Protein AF-A0A081AK48-F1 (afdb_monomer)

Radius of gyration: 22.97 Å; Cα contacts (8 Å, |Δi|>4): 163; chains: 1; bounding box: 59×63×62 Å

pLDDT: mean 79.46, std 18.23, range [34.31, 97.44]

Mean predicted aligned error: 11.2 Å

Secondary structure (DSSP, 8-state):
------EEEETTEEEEHHHHHHHHHHHHHHHHHHHHHHHHHHHHH--TTS---S-GGGTTTPPPHHHHHHHHHH--TTSGGGGGGGGGSSSPPPHHHHHHHHHHHHTS-SS--------TTT---PPP-----------S-----PPP----PPPP-SSS-HHHHHHHHHHHHHH----SS-SSHHHHHHHHHHHHHHHHHHHHHT-

Sequence (207 aa):
MPQTGVTVQAGGVVYNVIMLKAMRSWQTAIFRFVGIESAMKWVEKYDETAWTTDDSIWTEGVADKATLIDFLKQVNVLGDIYDATGFCRETPLESSSMDLGIKAIIQRPSEGATMFTVPSEILRYPWFSQDAGASTFDDTESPKRFRFTRIDLAPQLDDYNCGVFVLLFIDLQLYGVQVTGLDSESLSREAMEFFRYRHLSLILASM

Foldseek 3Di:
DDPPADWDDDPNDIHGVVVVVVVVLVVQLVVLVVLLVLLLVLLVPQDPPQADDPDCVLVPLQDHSVVLNVLSVVDPSSDLLSLLSQLSDQAARDPSNLVLLVVLLQVPDPPHDDDDDDPPVRDPDPDDDPDPDDDDDDDDDDPPPDDDDDDDDQDDPGDHLPSLVVSVVVNCVVVVDDDPQSPDPSSVVSVSNSSSSSSSSSSSVVD

Structure (mmCIF, N/CA/C/O backbone):
data_AF-A0A081AK48-F1
#
_entry.id   AF-A0A081AK48-F1
#
loop_
_atom_site.group_PDB
_atom_site.id
_atom_site.type_symbol
_atom_site.label_atom_id
_atom_site.label_alt_id
_atom_site.label_comp_id
_atom_site.label_asym_id
_atom_site.label_entity_id
_atom_site.label_seq_id
_atom_site.pdbx_PDB_ins_code
_atom_site.Cartn_x
_atom_site.Cartn_y
_atom_site.Cartn_z
_atom_site.occupancy
_atom_site.B_iso_or_equiv
_atom_site.auth_seq_id
_atom_site.auth_comp_id
_atom_site.auth_asym_id
_atom_site.auth_atom_id
_atom_site.pdbx_PDB_model_num
ATOM 1 N N . MET A 1 1 ? -37.240 -8.861 24.663 1.00 35.19 1 MET A N 1
ATOM 2 C CA . MET A 1 1 ? -36.378 -9.545 25.652 1.00 35.19 1 MET A CA 1
ATOM 3 C C . MET A 1 1 ? -35.007 -8.889 25.603 1.00 35.19 1 MET A C 1
ATOM 5 O O . MET A 1 1 ? -34.489 -8.782 24.497 1.00 35.19 1 MET A O 1
ATOM 9 N N . PRO A 1 2 ? -34.441 -8.387 26.713 1.00 43.34 2 PRO A N 1
ATOM 10 C CA . PRO A 1 2 ? -33.094 -7.833 26.682 1.00 43.34 2 PRO A CA 1
ATOM 11 C C . PRO A 1 2 ? -32.107 -8.993 26.547 1.00 43.34 2 PRO A C 1
ATOM 13 O O . PRO A 1 2 ? -32.153 -9.934 27.337 1.00 43.34 2 PRO A O 1
ATOM 16 N N . GLN A 1 3 ? -31.244 -8.952 25.533 1.00 49.72 3 GLN A N 1
ATOM 17 C CA . GLN A 1 3 ? -30.129 -9.887 25.432 1.00 49.72 3 GLN A CA 1
ATOM 18 C C . GLN A 1 3 ? -29.204 -9.638 26.629 1.00 49.72 3 GLN A C 1
ATOM 20 O O . GLN A 1 3 ? -28.540 -8.606 26.703 1.00 49.72 3 GLN A O 1
ATOM 25 N N . THR A 1 4 ? -29.197 -10.553 27.596 1.00 53.50 4 THR A N 1
ATOM 26 C CA . THR A 1 4 ? -28.238 -10.579 28.704 1.00 53.50 4 THR A CA 1
ATOM 27 C C . THR A 1 4 ? -26.841 -10.793 28.127 1.00 53.50 4 THR A C 1
ATOM 29 O O . THR A 1 4 ? -26.421 -11.919 27.870 1.00 53.50 4 THR A O 1
ATOM 32 N N . GLY A 1 5 ? -26.164 -9.683 27.830 1.00 66.44 5 GLY A N 1
ATOM 33 C CA . GLY A 1 5 ? -24.811 -9.663 27.293 1.00 66.44 5 GLY A CA 1
ATOM 34 C C . GLY A 1 5 ? -23.815 -10.210 28.307 1.00 66.44 5 GLY A C 1
ATOM 35 O O . GLY A 1 5 ? -23.911 -9.928 29.499 1.00 66.44 5 GLY A O 1
ATOM 36 N N . VAL A 1 6 ? -22.859 -10.998 27.820 1.00 76.31 6 VAL A N 1
ATOM 37 C CA . VAL A 1 6 ? -21.752 -11.543 28.613 1.00 76.31 6 VAL A CA 1
ATOM 38 C C . VAL A 1 6 ? -21.049 -10.405 29.363 1.00 76.31 6 VAL A C 1
ATOM 40 O O . VAL A 1 6 ? -20.704 -9.377 28.771 1.00 76.31 6 VAL A O 1
ATOM 43 N N . THR A 1 7 ? -20.835 -10.588 30.664 1.00 80.19 7 THR A N 1
ATOM 44 C CA . THR A 1 7 ? -20.116 -9.645 31.529 1.00 80.19 7 THR A CA 1
ATOM 45 C C . THR A 1 7 ? -18.825 -10.267 32.044 1.00 80.19 7 THR A C 1
ATOM 47 O O . THR A 1 7 ? -18.801 -11.449 32.377 1.00 80.19 7 THR A O 1
ATOM 50 N N . VAL A 1 8 ? -17.763 -9.471 32.146 1.00 77.50 8 VAL A N 1
ATOM 51 C CA . VAL A 1 8 ? -16.461 -9.883 32.689 1.00 77.50 8 VAL A CA 1
ATOM 52 C C . VAL A 1 8 ? -16.205 -9.110 33.977 1.00 77.50 8 VAL A C 1
ATOM 54 O O . VAL A 1 8 ? -16.347 -7.889 33.996 1.00 77.50 8 VAL A O 1
ATOM 57 N N . GLN A 1 9 ? -15.822 -9.804 35.047 1.00 82.50 9 GLN A N 1
ATOM 58 C CA . GLN A 1 9 ? -15.446 -9.176 36.312 1.00 82.50 9 GLN A CA 1
ATOM 59 C C . GLN A 1 9 ? -13.923 -9.146 36.448 1.00 82.50 9 GLN A C 1
ATOM 61 O O . GLN A 1 9 ? -13.271 -10.185 36.372 1.00 82.50 9 GLN A O 1
ATOM 66 N N . ALA A 1 10 ? -13.359 -7.961 36.671 1.00 78.81 10 ALA A N 1
ATOM 67 C CA . ALA A 1 10 ? -11.932 -7.770 36.916 1.00 78.81 10 ALA A CA 1
ATOM 68 C C . ALA A 1 10 ? -11.739 -6.713 38.011 1.00 78.81 10 ALA A C 1
ATOM 70 O O . ALA A 1 10 ? -12.302 -5.623 37.929 1.00 78.81 10 ALA A O 1
ATOM 71 N N . GLY A 1 11 ? -10.978 -7.039 39.063 1.00 78.69 11 GLY A N 1
ATOM 72 C CA . GLY A 1 11 ? -10.669 -6.096 40.149 1.00 78.69 11 GLY A CA 1
ATOM 73 C C . GLY A 1 11 ? -11.890 -5.542 40.898 1.00 78.69 11 GLY A C 1
ATOM 74 O O . GLY A 1 11 ? -11.843 -4.423 41.392 1.00 78.69 11 GLY A O 1
ATOM 75 N N . GLY A 1 12 ? -13.002 -6.285 40.946 1.00 82.00 12 GLY A N 1
ATOM 76 C CA . GLY A 1 12 ? -14.252 -5.840 41.580 1.00 82.00 12 GLY A CA 1
ATOM 77 C C . GLY A 1 12 ? -15.176 -5.004 40.685 1.00 82.00 12 GLY A C 1
ATOM 78 O O . GLY A 1 12 ? -16.292 -4.704 41.096 1.00 82.00 12 GLY A O 1
ATOM 79 N N . VAL A 1 13 ? -14.765 -4.686 39.454 1.00 81.25 13 VAL A N 1
ATOM 80 C CA . VAL A 1 13 ? -15.583 -3.961 38.471 1.00 81.25 13 VAL A CA 1
ATOM 81 C C . VAL A 1 13 ? -16.160 -4.945 37.451 1.00 81.25 13 VAL A C 1
ATOM 83 O O . VAL A 1 13 ? -15.458 -5.842 36.978 1.00 81.25 13 VAL A O 1
ATOM 86 N N . VAL A 1 14 ? -17.445 -4.789 37.115 1.00 81.25 14 VAL A N 1
ATOM 87 C CA . VAL A 1 14 ? -18.147 -5.605 36.112 1.00 81.25 14 VAL A CA 1
ATOM 88 C C . VAL A 1 14 ? -18.225 -4.831 34.800 1.00 81.25 14 VAL A C 1
ATOM 90 O O . VAL A 1 14 ? -18.832 -3.765 34.732 1.00 81.25 14 VAL A O 1
ATOM 93 N N . TYR A 1 15 ? -17.631 -5.384 33.747 1.00 78.38 15 TYR A N 1
ATOM 94 C CA . TYR A 1 15 ? -17.631 -4.814 32.406 1.00 78.38 15 TYR A CA 1
ATOM 95 C C . TYR A 1 15 ? -18.586 -5.584 31.496 1.00 78.38 15 TYR A C 1
ATOM 97 O O . TYR A 1 15 ? -18.575 -6.815 31.463 1.00 78.38 15 TYR A O 1
ATOM 105 N N . ASN A 1 16 ? -19.367 -4.869 30.689 1.00 84.62 16 ASN A N 1
ATOM 106 C CA . ASN A 1 16 ? -20.096 -5.469 29.574 1.00 84.62 16 ASN A CA 1
ATOM 107 C C . ASN A 1 16 ? -19.114 -5.745 28.418 1.00 84.62 16 ASN A C 1
ATOM 109 O O . ASN A 1 16 ? -18.337 -4.863 28.049 1.00 84.62 16 ASN A O 1
ATOM 113 N N . VAL A 1 17 ? -19.153 -6.938 27.813 1.00 83.75 17 VAL A N 1
ATOM 114 C CA . VAL A 1 17 ? -18.282 -7.288 26.673 1.00 83.75 17 VAL A CA 1
ATOM 115 C C . VAL A 1 17 ? -18.432 -6.319 25.493 1.00 83.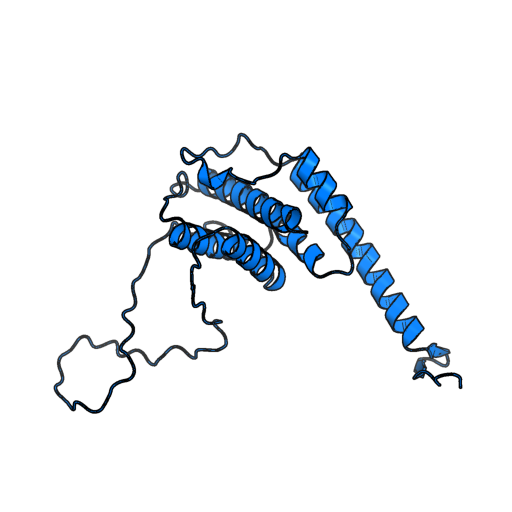75 17 VAL A C 1
ATOM 117 O O . VAL A 1 17 ? -17.446 -6.034 24.817 1.00 83.75 17 VAL A O 1
ATOM 120 N N . ILE A 1 18 ? -19.623 -5.761 25.260 1.00 84.62 18 ILE A N 1
ATOM 121 C CA . ILE A 1 18 ? -19.848 -4.726 24.236 1.00 84.62 18 ILE A CA 1
ATOM 122 C C . ILE A 1 18 ? -19.013 -3.479 24.547 1.00 84.62 18 ILE A C 1
ATOM 124 O O . ILE A 1 18 ? -18.367 -2.933 23.655 1.00 84.62 18 ILE A O 1
ATOM 128 N N . MET A 1 19 ? -18.966 -3.069 25.817 1.00 83.31 19 MET A N 1
ATOM 129 C CA . MET A 1 19 ? -18.167 -1.926 26.257 1.00 83.31 19 MET A CA 1
ATOM 130 C C . MET A 1 19 ? -16.671 -2.199 26.084 1.00 83.31 19 MET A C 1
ATOM 132 O O . MET A 1 19 ? -15.962 -1.355 25.549 1.00 83.31 19 MET A O 1
ATOM 136 N N . LEU A 1 20 ? -16.197 -3.397 26.445 1.00 84.56 20 LEU A N 1
ATOM 137 C CA . LEU A 1 20 ? -14.795 -3.786 26.239 1.00 84.56 20 LEU A CA 1
ATOM 138 C C . LEU A 1 20 ? -14.407 -3.796 24.754 1.00 84.56 20 LEU A C 1
ATOM 140 O O . LEU A 1 20 ? -13.331 -3.316 24.398 1.00 84.56 20 LEU A O 1
ATOM 144 N N . LYS A 1 21 ? -15.283 -4.304 23.877 1.00 86.62 21 LYS A N 1
ATOM 145 C CA . LYS A 1 21 ? -15.074 -4.254 22.423 1.00 86.62 21 LYS A CA 1
ATOM 146 C C . LYS A 1 21 ? -14.987 -2.812 21.929 1.00 86.62 21 LYS A C 1
ATOM 148 O O . LYS A 1 21 ? -14.041 -2.490 21.221 1.00 86.62 21 LYS A O 1
ATOM 153 N N . ALA A 1 22 ? -15.906 -1.944 22.357 1.00 86.75 22 ALA A N 1
ATOM 154 C CA . ALA A 1 22 ? -15.884 -0.529 21.997 1.00 86.75 22 ALA A CA 1
ATOM 155 C C . ALA A 1 22 ? -14.597 0.164 22.473 1.00 86.75 22 ALA A C 1
ATOM 157 O O . ALA A 1 22 ? -13.963 0.857 21.687 1.00 86.75 22 ALA A O 1
ATOM 158 N N . MET A 1 23 ? -14.163 -0.069 23.717 1.00 87.50 23 MET A N 1
ATOM 159 C CA . MET A 1 23 ? -12.905 0.476 24.244 1.00 87.50 23 MET A CA 1
ATOM 160 C C . MET A 1 23 ? -11.697 0.021 23.419 1.00 87.50 23 MET A C 1
ATOM 162 O O . MET A 1 23 ? -10.837 0.834 23.088 1.00 87.50 23 MET A O 1
ATOM 166 N N . ARG A 1 24 ? -11.644 -1.264 23.041 1.00 88.00 24 ARG A N 1
ATOM 167 C CA . ARG A 1 24 ? -10.569 -1.794 22.193 1.00 88.00 24 ARG A CA 1
ATOM 168 C C . ARG A 1 24 ? -10.577 -1.148 20.809 1.00 88.00 24 ARG A C 1
ATOM 170 O O . ARG A 1 24 ? -9.526 -0.720 20.350 1.00 88.00 24 ARG A O 1
ATOM 177 N N . SER A 1 25 ? -11.747 -1.033 20.181 1.00 89.88 25 SER A N 1
ATOM 178 C CA . SER A 1 25 ? -11.902 -0.352 18.892 1.00 89.88 25 SER A CA 1
ATOM 179 C C . SER A 1 25 ? -11.470 1.111 18.969 1.00 89.88 25 SER A C 1
ATOM 181 O O . SER A 1 25 ? -10.737 1.564 18.100 1.00 89.88 25 SER A O 1
ATOM 183 N N . TRP A 1 26 ? -11.843 1.835 20.026 1.00 90.31 26 TRP A N 1
ATOM 184 C CA . TRP A 1 26 ? -11.399 3.215 20.242 1.00 90.31 26 TRP A CA 1
ATOM 185 C C . TRP A 1 26 ? -9.881 3.325 20.377 1.00 90.31 26 TRP A C 1
ATOM 187 O O . TRP A 1 26 ? -9.271 4.164 19.717 1.00 90.31 26 TRP A O 1
ATOM 197 N N . GLN A 1 27 ? -9.259 2.450 21.170 1.00 90.12 27 GLN A N 1
ATOM 198 C CA . GLN A 1 27 ? -7.804 2.430 21.314 1.00 90.12 27 GLN A CA 1
ATOM 199 C C . GLN A 1 27 ? -7.111 2.164 19.971 1.00 90.12 27 GLN A C 1
ATOM 201 O O . GLN A 1 27 ? -6.155 2.854 19.620 1.00 90.12 27 GLN A O 1
ATOM 206 N N . THR A 1 28 ? -7.603 1.187 19.205 1.00 91.69 28 THR A N 1
ATOM 207 C CA . THR A 1 28 ? -7.091 0.883 17.864 1.00 91.69 28 THR A CA 1
ATOM 208 C C . THR A 1 28 ? -7.259 2.072 16.920 1.00 91.69 28 THR A C 1
ATOM 210 O O . THR A 1 28 ? -6.308 2.425 16.229 1.00 91.69 28 THR A O 1
ATOM 213 N N . ALA A 1 29 ? -8.426 2.723 16.918 1.00 91.88 29 ALA A N 1
ATOM 214 C CA . ALA A 1 29 ? -8.699 3.872 16.060 1.00 91.88 29 ALA A CA 1
ATOM 215 C C . ALA A 1 29 ? -7.713 5.020 16.308 1.00 91.88 29 ALA A C 1
ATOM 217 O O . ALA A 1 29 ? -7.179 5.560 15.349 1.00 91.88 29 ALA A O 1
ATOM 218 N N . ILE A 1 30 ? -7.408 5.349 17.570 1.00 90.88 30 ILE A N 1
ATOM 219 C CA . ILE A 1 30 ? -6.460 6.424 17.916 1.00 90.88 30 ILE A CA 1
ATOM 220 C C . ILE A 1 30 ? -5.084 6.173 17.292 1.00 90.88 30 ILE A C 1
ATOM 222 O O . ILE A 1 30 ? -4.547 7.046 16.612 1.00 90.88 30 ILE A O 1
ATOM 226 N 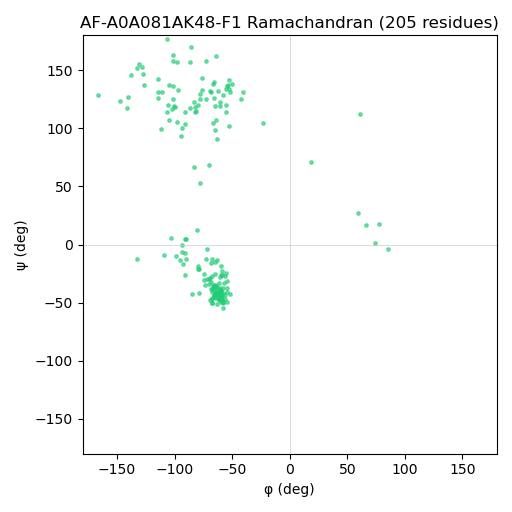N . PHE A 1 31 ? -4.523 4.974 17.476 1.00 90.62 31 PHE A N 1
ATOM 227 C CA . PHE A 1 31 ? -3.224 4.637 16.886 1.00 90.62 31 PHE A CA 1
ATOM 228 C C . PHE A 1 31 ? -3.257 4.662 15.358 1.00 90.62 31 PHE A C 1
ATOM 230 O O . PHE A 1 31 ? -2.301 5.099 14.720 1.00 90.62 31 PHE A O 1
ATOM 237 N N . ARG A 1 32 ? -4.362 4.206 14.766 1.00 94.88 32 ARG A N 1
ATOM 238 C CA . ARG A 1 32 ? -4.514 4.157 13.315 1.00 94.88 32 ARG A CA 1
ATOM 239 C C . ARG A 1 32 ? -4.747 5.541 12.695 1.00 94.88 32 ARG A C 1
ATOM 241 O O . ARG A 1 32 ? -4.229 5.793 11.616 1.00 94.88 32 ARG A O 1
ATOM 248 N N . PHE A 1 33 ? -5.382 6.486 13.389 1.00 94.38 33 PHE A N 1
ATOM 249 C CA . PHE A 1 33 ? -5.433 7.887 12.942 1.00 94.38 33 PHE A CA 1
ATOM 250 C C . PHE A 1 33 ? -4.037 8.504 12.830 1.00 94.38 33 PHE A C 1
ATOM 252 O O . PHE A 1 33 ? -3.723 9.109 11.808 1.00 94.38 33 PHE A O 1
ATOM 259 N N . VAL A 1 34 ? -3.167 8.270 13.819 1.00 93.25 34 VAL A N 1
ATOM 260 C CA . VAL A 1 34 ? -1.759 8.702 13.743 1.00 93.25 34 VAL A CA 1
ATOM 261 C C . VAL A 1 34 ? -1.060 8.062 12.539 1.00 93.25 34 VAL A C 1
ATOM 263 O O . VAL A 1 34 ? -0.303 8.725 11.836 1.00 93.25 34 VAL A O 1
ATOM 266 N N . GLY A 1 35 ? -1.350 6.789 12.257 1.00 94.00 35 GLY A N 1
ATOM 267 C CA . GLY A 1 35 ? -0.842 6.103 11.071 1.00 94.00 35 GLY A CA 1
ATOM 268 C C . GLY A 1 35 ? -1.266 6.753 9.751 1.00 94.00 35 GLY A C 1
ATOM 269 O O . GLY A 1 35 ? -0.425 6.897 8.866 1.00 94.00 35 GLY A O 1
ATOM 270 N N . ILE A 1 36 ? -2.526 7.190 9.632 1.00 96.38 36 ILE A N 1
ATOM 271 C CA . ILE A 1 36 ? -3.027 7.921 8.456 1.00 96.38 36 ILE A CA 1
ATOM 272 C C . ILE A 1 36 ? -2.328 9.274 8.311 1.00 96.38 36 ILE A C 1
ATOM 274 O O . ILE A 1 36 ? -1.870 9.610 7.222 1.00 96.38 36 ILE A O 1
ATOM 278 N N . GLU A 1 37 ? -2.168 10.029 9.398 1.00 95.69 37 GLU A N 1
ATOM 279 C CA . GLU A 1 37 ? -1.444 11.305 9.357 1.00 95.69 37 GLU A CA 1
ATOM 280 C C . GLU A 1 37 ? 0.021 11.125 8.929 1.00 95.69 37 GLU A C 1
ATOM 282 O O . GLU A 1 37 ? 0.548 11.913 8.142 1.00 95.69 37 GLU A O 1
ATOM 287 N N . SER A 1 38 ? 0.690 10.081 9.425 1.00 95.69 38 SER A N 1
ATOM 288 C CA . SER A 1 38 ? 2.046 9.723 8.997 1.00 95.69 38 SER A CA 1
ATOM 289 C C . SER A 1 38 ? 2.102 9.332 7.520 1.00 95.69 38 SER A C 1
ATOM 291 O O . SER A 1 38 ? 3.024 9.758 6.828 1.00 95.69 38 SER A O 1
ATOM 293 N N . ALA A 1 39 ? 1.119 8.570 7.031 1.00 96.69 39 ALA A N 1
ATOM 294 C CA . ALA A 1 39 ? 1.013 8.193 5.623 1.00 96.69 39 ALA A CA 1
ATOM 295 C C . ALA A 1 39 ? 0.834 9.422 4.719 1.00 96.69 39 ALA A C 1
ATOM 297 O O . ALA A 1 39 ? 1.542 9.560 3.725 1.00 96.69 39 ALA A O 1
ATOM 298 N N . MET A 1 40 ? -0.033 10.363 5.102 1.00 97.38 40 MET A N 1
ATOM 299 C CA . MET A 1 40 ? -0.218 11.620 4.370 1.00 97.38 40 MET A CA 1
ATOM 300 C C . MET A 1 40 ? 1.078 12.436 4.308 1.00 97.38 40 MET A C 1
ATOM 302 O O . MET A 1 40 ? 1.477 12.871 3.233 1.00 97.38 40 MET A O 1
ATOM 306 N N . LYS A 1 41 ? 1.795 12.573 5.432 1.00 96.81 41 LYS A N 1
ATOM 307 C CA . LYS A 1 41 ? 3.100 13.261 5.469 1.00 96.81 41 LYS A CA 1
ATOM 308 C C . LYS A 1 41 ? 4.155 12.583 4.598 1.00 96.81 41 LYS A C 1
ATOM 310 O O . LYS A 1 41 ? 5.041 13.259 4.082 1.00 96.81 41 LYS A O 1
ATOM 315 N N . TRP A 1 42 ? 4.108 11.258 4.479 1.00 96.81 42 TRP A N 1
ATOM 316 C CA . TRP A 1 42 ? 4.992 10.519 3.582 1.00 96.81 42 TRP A CA 1
ATOM 317 C C . TRP A 1 42 ? 4.665 10.835 2.115 1.00 96.81 42 TRP A C 1
A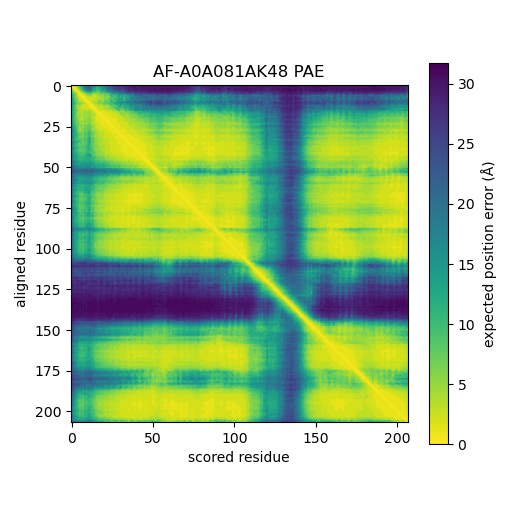TOM 319 O O . TRP A 1 42 ? 5.565 11.207 1.368 1.00 96.81 42 TRP A O 1
ATOM 329 N N . VAL A 1 43 ? 3.380 10.811 1.737 1.00 96.31 43 VAL A N 1
ATOM 330 C CA . VAL A 1 43 ? 2.908 11.169 0.383 1.00 96.31 43 VAL A CA 1
ATOM 331 C C . VAL A 1 43 ? 3.284 12.607 0.010 1.00 96.31 43 VAL A C 1
ATOM 333 O O . VAL A 1 43 ? 3.728 12.861 -1.106 1.00 96.31 43 VAL A O 1
ATOM 336 N N . GLU A 1 44 ? 3.172 13.554 0.943 1.00 95.62 44 GLU A N 1
ATOM 337 C CA . GLU A 1 44 ? 3.587 14.946 0.716 1.00 95.62 44 GLU A CA 1
ATOM 338 C C . GLU A 1 44 ? 5.082 15.054 0.370 1.00 95.62 44 GLU A C 1
ATOM 340 O O . GLU A 1 44 ? 5.456 15.795 -0.546 1.00 95.62 44 GLU A O 1
ATOM 345 N N . LYS A 1 45 ? 5.926 14.296 1.082 1.00 94.12 45 LYS A N 1
ATOM 346 C CA . LYS A 1 45 ? 7.390 14.310 0.942 1.00 94.12 45 LYS A CA 1
ATOM 347 C C . LYS A 1 45 ? 7.923 13.506 -0.239 1.00 94.12 45 LYS A C 1
ATOM 349 O O . LYS A 1 45 ? 9.055 13.759 -0.633 1.00 94.12 45 LYS A O 1
ATOM 354 N N . TYR A 1 46 ? 7.151 12.553 -0.757 1.00 93.00 46 TYR A N 1
ATOM 355 C CA . TYR A 1 46 ? 7.552 11.701 -1.875 1.00 93.00 46 TYR A CA 1
ATOM 356 C C . TYR A 1 46 ? 8.025 12.540 -3.073 1.00 93.00 46 TYR A C 1
ATOM 358 O O . TYR A 1 46 ? 7.365 13.509 -3.435 1.00 93.00 46 TYR A O 1
ATOM 366 N N . ASP A 1 47 ? 9.150 12.202 -3.695 1.00 91.12 47 ASP A N 1
ATOM 367 C CA . ASP A 1 47 ? 9.641 12.907 -4.882 1.00 91.12 47 ASP A CA 1
ATOM 368 C C . ASP A 1 47 ? 9.246 12.148 -6.157 1.00 91.12 47 ASP A C 1
ATOM 370 O O . ASP A 1 47 ? 9.839 11.129 -6.501 1.00 91.12 47 ASP A O 1
ATOM 374 N N . GLU A 1 48 ? 8.250 12.668 -6.879 1.00 87.75 48 GLU A N 1
ATOM 375 C CA . GLU A 1 48 ? 7.769 12.101 -8.150 1.00 87.75 48 GLU A CA 1
ATOM 376 C C . GLU A 1 48 ? 8.820 12.156 -9.270 1.00 87.75 48 GLU A C 1
ATOM 378 O O . GLU A 1 48 ? 8.657 11.501 -10.296 1.00 87.75 48 GLU A O 1
ATOM 383 N N . THR A 1 49 ? 9.885 12.947 -9.100 1.00 87.25 49 THR A N 1
ATOM 384 C CA . THR A 1 49 ? 10.938 13.131 -10.108 1.00 87.25 49 THR A CA 1
ATOM 385 C C . THR A 1 49 ? 12.179 12.281 -9.859 1.00 87.25 49 THR A C 1
ATOM 387 O O . THR A 1 49 ? 13.029 12.189 -10.745 1.00 87.25 49 THR A O 1
ATOM 390 N N . ALA A 1 50 ? 12.276 11.642 -8.687 1.00 86.50 50 ALA A N 1
ATOM 391 C CA . ALA A 1 50 ? 13.445 10.861 -8.288 1.00 86.50 50 ALA A CA 1
ATOM 392 C C . ALA A 1 50 ? 13.644 9.615 -9.160 1.00 86.50 50 ALA A C 1
ATOM 394 O O . ALA A 1 50 ? 14.770 9.266 -9.495 1.00 86.50 50 ALA A O 1
ATOM 395 N N . TRP A 1 51 ? 12.553 8.975 -9.588 1.00 88.81 51 TRP A N 1
ATOM 396 C CA . TRP A 1 51 ? 12.607 7.817 -10.472 1.00 88.81 51 TRP A CA 1
ATOM 397 C C . TRP A 1 51 ? 11.736 8.029 -11.703 1.00 88.81 51 TRP A C 1
ATOM 399 O O . TRP A 1 51 ? 10.608 8.509 -11.615 1.00 88.81 51 TRP A O 1
ATOM 409 N N . THR A 1 52 ? 12.260 7.644 -12.864 1.00 80.00 52 THR A N 1
ATOM 410 C CA . THR A 1 52 ? 11.554 7.748 -14.143 1.00 80.00 52 THR A CA 1
ATOM 411 C C . THR A 1 52 ? 11.581 6.415 -14.867 1.00 80.00 52 THR A C 1
ATOM 413 O O . THR A 1 52 ? 12.485 5.597 -14.690 1.00 80.00 52 THR A O 1
ATOM 416 N N . THR A 1 53 ? 10.565 6.198 -15.692 1.00 79.75 53 THR A N 1
ATOM 417 C CA . THR A 1 53 ? 10.417 4.983 -16.479 1.00 79.75 53 THR A CA 1
ATOM 418 C C . THR A 1 53 ? 9.962 5.307 -17.883 1.00 79.75 53 THR A C 1
ATOM 420 O O . THR A 1 53 ? 9.191 6.244 -18.097 1.00 79.75 53 THR A O 1
ATOM 423 N N . ASP A 1 54 ? 10.446 4.514 -18.830 1.00 74.12 54 ASP A N 1
ATOM 424 C CA . ASP A 1 54 ? 10.114 4.661 -20.241 1.00 74.12 54 ASP A CA 1
ATOM 425 C C . ASP A 1 54 ? 8.742 4.050 -20.575 1.00 74.12 54 ASP A C 1
ATOM 427 O O . ASP A 1 54 ? 8.154 4.383 -21.604 1.00 74.12 54 ASP A O 1
ATOM 431 N N . ASP A 1 55 ? 8.214 3.169 -19.714 1.00 80.69 55 ASP A N 1
ATOM 432 C CA . ASP A 1 55 ? 6.966 2.449 -19.967 1.00 80.69 55 ASP A CA 1
ATOM 433 C C . ASP A 1 55 ? 5.784 3.041 -19.186 1.00 80.69 55 ASP A C 1
ATOM 435 O O . ASP A 1 55 ? 5.725 3.014 -17.953 1.00 80.69 55 ASP A O 1
ATOM 439 N N . SER A 1 56 ? 4.798 3.550 -19.926 1.00 83.69 56 SER A N 1
ATOM 440 C CA . SER A 1 56 ? 3.582 4.160 -19.375 1.00 83.69 56 SER A CA 1
ATOM 441 C C . SER A 1 56 ? 2.740 3.219 -18.506 1.00 83.69 56 SER A C 1
ATOM 443 O O . SER A 1 56 ? 1.938 3.687 -17.699 1.00 83.69 56 SER A O 1
ATOM 445 N N . ILE A 1 57 ? 2.929 1.900 -18.619 1.00 85.94 57 ILE A N 1
ATOM 446 C CA . ILE A 1 57 ? 2.191 0.912 -17.821 1.00 85.94 57 ILE A CA 1
ATOM 447 C C . ILE A 1 57 ? 2.422 1.069 -16.312 1.00 85.94 57 ILE A C 1
ATOM 449 O O . ILE A 1 57 ? 1.560 0.746 -15.487 1.00 85.94 57 ILE A O 1
ATOM 453 N N . TRP A 1 58 ? 3.585 1.602 -15.933 1.00 87.06 58 TRP A N 1
ATOM 454 C CA . TRP A 1 58 ? 3.942 1.813 -14.538 1.00 87.06 58 TRP A CA 1
ATOM 455 C C . TRP A 1 58 ? 3.179 2.980 -13.919 1.00 87.06 58 TRP A C 1
ATOM 457 O O . TRP A 1 58 ? 2.807 2.901 -12.750 1.00 87.06 58 TRP A O 1
ATOM 467 N N . THR A 1 59 ? 2.898 4.027 -14.692 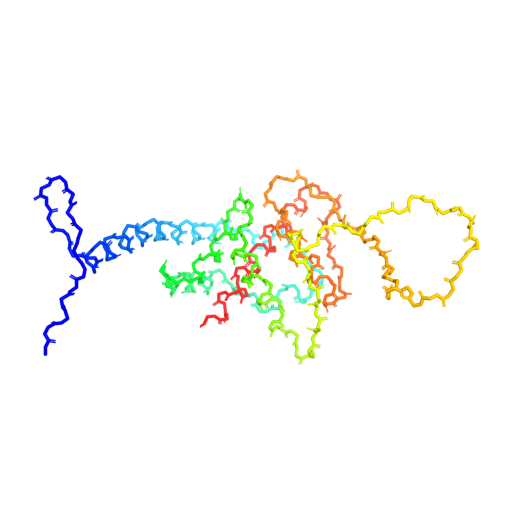1.00 88.12 59 THR A N 1
ATOM 468 C CA . THR A 1 59 ? 2.211 5.238 -14.220 1.00 88.12 59 THR A CA 1
ATOM 469 C C . THR A 1 59 ? 0.704 5.209 -14.465 1.00 88.12 59 THR A C 1
ATOM 471 O O . THR A 1 59 ? -0.034 5.993 -13.870 1.00 88.12 59 THR A O 1
ATOM 474 N N . GLU A 1 60 ? 0.208 4.279 -15.283 1.00 87.81 60 GLU A N 1
ATOM 475 C CA . GLU A 1 60 ? -1.222 4.117 -15.527 1.00 87.81 60 GLU A CA 1
ATOM 476 C C . GLU A 1 60 ? -1.987 3.854 -14.214 1.00 87.81 60 GLU A C 1
ATOM 478 O O . GLU A 1 60 ? -1.649 2.948 -13.446 1.00 87.81 60 GLU A O 1
ATOM 483 N N . GLY A 1 61 ? -3.049 4.628 -13.971 1.00 87.00 61 GLY A N 1
ATOM 484 C CA . GLY A 1 61 ? -3.922 4.488 -12.799 1.00 87.00 61 GLY A CA 1
ATOM 485 C C . GLY A 1 61 ? -3.315 4.982 -11.481 1.00 87.00 61 GLY A C 1
ATOM 486 O O . GLY A 1 61 ? -3.968 4.879 -10.444 1.00 87.00 61 GLY A O 1
ATOM 487 N N . VAL A 1 62 ? -2.090 5.513 -11.501 1.00 92.56 62 VAL A N 1
ATOM 488 C CA . VAL A 1 62 ? -1.458 6.114 -10.324 1.00 92.56 62 VAL A CA 1
ATOM 489 C C . VAL A 1 62 ? -2.035 7.512 -10.103 1.00 92.56 62 VAL A C 1
ATOM 491 O O . VAL A 1 62 ? -2.039 8.351 -11.000 1.00 92.56 62 VAL A O 1
ATOM 494 N N . ALA A 1 63 ? -2.549 7.745 -8.904 1.00 93.94 63 ALA A N 1
ATOM 495 C CA . ALA A 1 63 ? -3.122 9.000 -8.461 1.00 93.94 63 ALA A CA 1
ATOM 496 C C . ALA A 1 63 ? -2.017 10.015 -8.152 1.00 93.94 63 ALA A C 1
ATOM 498 O O . ALA A 1 63 ? -0.972 9.679 -7.584 1.00 93.94 63 ALA A O 1
ATOM 499 N N . ASP A 1 64 ? -2.281 11.278 -8.469 1.00 94.81 64 ASP A N 1
ATOM 500 C CA . ASP A 1 64 ? -1.461 12.387 -7.997 1.00 94.81 64 ASP A CA 1
ATOM 501 C C . ASP A 1 64 ? -1.534 12.510 -6.463 1.00 94.81 64 ASP A C 1
ATOM 503 O O . ASP A 1 64 ? -2.453 11.992 -5.817 1.00 94.81 64 ASP A O 1
ATOM 507 N N . LYS A 1 65 ? -0.575 13.226 -5.868 1.00 95.38 65 LYS A N 1
ATOM 508 C CA . LYS A 1 65 ? -0.487 13.380 -4.409 1.00 95.38 65 LYS A CA 1
ATOM 509 C C . LYS A 1 65 ? -1.762 13.908 -3.767 1.00 95.38 65 LYS A C 1
ATOM 511 O O . LYS A 1 65 ? -2.115 13.450 -2.682 1.00 95.38 65 LYS A O 1
ATOM 516 N N . ALA A 1 66 ? -2.432 14.881 -4.387 1.00 96.44 66 ALA A N 1
ATOM 517 C CA . ALA A 1 66 ? -3.615 15.492 -3.792 1.00 96.44 66 ALA A CA 1
ATOM 518 C C . ALA A 1 66 ? -4.762 14.479 -3.744 1.00 96.44 66 ALA A C 1
ATOM 520 O O . ALA A 1 66 ? -5.361 14.276 -2.686 1.00 96.44 66 ALA A O 1
ATOM 521 N N . THR A 1 67 ? -4.982 13.769 -4.850 1.00 96.75 67 THR A N 1
ATOM 522 C CA . THR A 1 67 ? -5.965 12.685 -4.929 1.00 96.75 67 THR A CA 1
ATOM 523 C C . THR A 1 67 ? -5.646 11.561 -3.939 1.00 96.75 67 THR A C 1
ATOM 525 O O . THR A 1 67 ? -6.529 11.097 -3.216 1.00 96.75 67 THR A O 1
ATOM 528 N N . LEU A 1 68 ? -4.378 11.154 -3.830 1.00 96.50 68 LEU A N 1
ATOM 529 C CA . LEU A 1 68 ? -3.967 10.085 -2.919 1.00 96.50 68 LEU A CA 1
ATOM 530 C C . LEU A 1 68 ? -4.152 10.461 -1.442 1.00 96.50 68 LEU A C 1
ATOM 532 O O . LEU A 1 68 ? -4.597 9.644 -0.632 1.00 96.50 68 LEU A O 1
ATOM 536 N N . ILE A 1 69 ? -3.864 11.716 -1.091 1.00 97.25 69 ILE A N 1
ATOM 537 C CA . ILE A 1 69 ? -4.145 12.271 0.236 1.00 97.25 69 ILE A CA 1
ATOM 538 C C . ILE A 1 69 ? -5.652 12.259 0.523 1.00 97.25 69 ILE A C 1
ATOM 540 O O . ILE A 1 69 ? -6.064 11.930 1.638 1.00 97.25 69 ILE A O 1
ATOM 544 N N . ASP A 1 70 ? -6.486 12.592 -0.458 1.00 97.44 70 ASP A N 1
ATOM 545 C CA . ASP A 1 70 ? -7.937 12.570 -0.287 1.00 97.44 70 ASP A CA 1
ATOM 546 C C . ASP A 1 70 ? -8.491 11.151 -0.131 1.00 97.44 70 ASP A C 1
ATOM 548 O O . ASP A 1 70 ? -9.427 10.958 0.652 1.00 97.44 70 ASP A O 1
ATOM 552 N N . PHE A 1 71 ? -7.889 10.143 -0.768 1.00 97.12 71 PHE A N 1
ATOM 553 C CA . PHE A 1 71 ? -8.212 8.746 -0.473 1.00 97.12 71 PHE A CA 1
ATOM 554 C C . PHE A 1 71 ? -7.807 8.349 0.950 1.00 9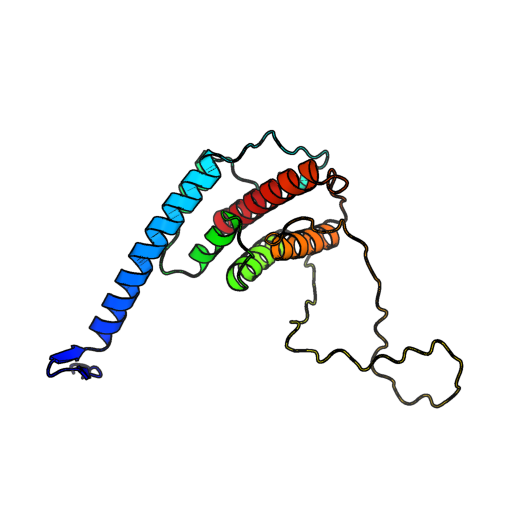7.12 71 PHE A C 1
ATOM 556 O O . PHE A 1 71 ? -8.611 7.756 1.669 1.00 97.12 71 PHE A O 1
ATOM 563 N N . LEU A 1 72 ? -6.608 8.731 1.408 1.00 96.81 72 LEU A N 1
ATOM 564 C CA . LEU A 1 72 ? -6.143 8.440 2.772 1.00 96.81 72 LEU A CA 1
ATOM 565 C C . LEU A 1 72 ? -7.087 8.998 3.849 1.00 96.81 72 LEU A C 1
ATOM 567 O O . LEU A 1 72 ? -7.344 8.325 4.846 1.00 96.81 72 LEU A O 1
ATOM 571 N N . LYS A 1 73 ? -7.667 10.186 3.636 1.00 95.88 73 LYS A N 1
ATOM 572 C CA . LYS A 1 73 ? -8.666 10.775 4.551 1.00 95.88 73 LYS A CA 1
ATOM 573 C C . LYS A 1 73 ? -9.963 9.967 4.642 1.00 95.88 73 LYS A C 1
ATOM 575 O O . LYS A 1 73 ? -10.671 10.070 5.641 1.00 95.88 73 LYS A O 1
ATOM 580 N N . GLN A 1 74 ? -10.293 9.200 3.605 1.00 95.44 74 GLN A N 1
ATOM 581 C CA . GLN A 1 74 ? -11.520 8.402 3.520 1.00 95.44 74 GLN A CA 1
ATOM 582 C C . GLN A 1 74 ? -11.343 6.980 4.064 1.00 95.44 74 GLN A C 1
ATOM 584 O O . GLN A 1 74 ? -12.324 6.249 4.212 1.00 95.44 74 GLN A O 1
ATOM 589 N N . VAL A 1 75 ? -10.113 6.574 4.393 1.00 95.56 75 VAL A N 1
ATOM 590 C CA . VAL A 1 75 ? -9.828 5.239 4.919 1.00 95.56 75 VAL A CA 1
ATOM 591 C C . VAL A 1 75 ? -10.569 5.013 6.234 1.00 95.56 75 VAL A C 1
ATOM 593 O O . VAL A 1 75 ? -10.373 5.712 7.231 1.00 95.56 75 VAL A O 1
ATOM 596 N N . ASN A 1 76 ? -11.383 3.957 6.265 1.00 93.69 76 ASN A N 1
ATOM 597 C CA . ASN A 1 76 ? -11.936 3.454 7.512 1.00 93.69 76 ASN A CA 1
ATOM 598 C C . ASN A 1 76 ? -10.798 2.887 8.371 1.00 93.69 76 ASN A C 1
ATOM 600 O O . ASN A 1 76 ? -10.327 1.776 8.133 1.00 93.69 76 ASN A O 1
ATOM 604 N N . VAL A 1 77 ? -10.398 3.627 9.406 1.00 92.62 77 VAL A N 1
ATOM 605 C CA . VAL A 1 77 ? -9.300 3.244 10.307 1.00 92.62 77 VAL A CA 1
ATOM 606 C C . VAL A 1 77 ? -9.527 1.907 11.013 1.00 92.62 77 VAL A C 1
ATOM 608 O O . VAL A 1 77 ? -8.570 1.266 11.426 1.00 92.62 77 VAL A O 1
ATOM 611 N N . LEU A 1 78 ? -10.767 1.438 11.156 1.00 92.31 78 LEU A N 1
ATOM 612 C CA . LEU A 1 78 ? -11.055 0.120 11.736 1.00 92.31 78 LEU A CA 1
ATOM 613 C C . LEU A 1 78 ? -11.193 -0.991 10.690 1.00 92.31 78 LEU A C 1
ATOM 615 O O . LEU A 1 78 ? -11.327 -2.150 11.073 1.00 92.31 78 LEU A O 1
ATOM 619 N N . GLY A 1 79 ? -11.183 -0.646 9.404 1.00 92.19 79 GLY A N 1
ATOM 620 C CA . GLY A 1 79 ? -11.255 -1.598 8.303 1.00 92.19 79 GLY A CA 1
ATOM 621 C C . GLY A 1 79 ? -9.890 -2.152 7.904 1.00 92.19 79 GLY A C 1
ATOM 622 O O . GLY A 1 79 ? -8.844 -1.653 8.325 1.00 92.19 79 GLY A O 1
ATOM 623 N N . ASP A 1 80 ? -9.926 -3.170 7.048 1.00 91.94 80 ASP A N 1
ATOM 624 C CA . ASP A 1 80 ? -8.733 -3.868 6.550 1.00 91.94 80 ASP A CA 1
ATOM 625 C C . ASP A 1 80 ? -7.912 -2.992 5.591 1.00 91.94 80 ASP A C 1
ATOM 627 O O . ASP A 1 80 ? -6.690 -3.075 5.561 1.00 91.94 80 ASP A O 1
ATOM 631 N N . ILE A 1 81 ? -8.570 -2.077 4.865 1.00 94.00 81 ILE A N 1
ATOM 632 C CA . ILE A 1 81 ? -7.927 -1.111 3.955 1.00 94.00 81 ILE A CA 1
ATOM 633 C C . ILE A 1 81 ? -6.863 -0.259 4.667 1.00 94.00 81 ILE A C 1
ATOM 635 O O . ILE A 1 81 ? -5.907 0.173 4.028 1.00 94.00 81 ILE A O 1
ATOM 639 N N . TYR A 1 82 ? -6.980 -0.037 5.984 1.00 95.62 82 TYR A N 1
ATOM 640 C CA . TYR A 1 82 ? -5.962 0.689 6.749 1.00 95.62 82 TYR A CA 1
ATOM 641 C C . TYR A 1 82 ? -4.555 0.092 6.582 1.00 95.62 82 TYR A C 1
ATOM 643 O O . TYR A 1 82 ? -3.566 0.829 6.591 1.00 95.62 82 TYR A O 1
ATOM 651 N N . ASP A 1 83 ? -4.450 -1.219 6.376 1.00 95.12 83 ASP A N 1
ATOM 652 C CA . ASP A 1 83 ? -3.167 -1.904 6.240 1.00 95.12 83 ASP A CA 1
ATOM 653 C C . ASP A 1 83 ? -2.426 -1.510 4.944 1.00 95.12 83 ASP A C 1
ATOM 655 O O . ASP A 1 83 ? -1.215 -1.705 4.842 1.00 95.12 83 ASP A O 1
ATOM 659 N N . ALA A 1 84 ? -3.092 -0.839 3.992 1.00 95.75 84 ALA A N 1
ATOM 660 C CA . ALA A 1 84 ? -2.439 -0.180 2.858 1.00 95.75 84 ALA A CA 1
ATOM 661 C C . ALA A 1 84 ? -1.427 0.895 3.305 1.00 95.75 84 ALA A C 1
ATOM 663 O O . ALA A 1 84 ? -0.436 1.144 2.627 1.00 95.75 84 ALA A O 1
ATOM 664 N N . THR A 1 85 ? -1.595 1.494 4.489 1.00 95.94 85 THR A N 1
ATOM 665 C CA . THR A 1 85 ? -0.620 2.459 5.035 1.00 95.94 85 THR A CA 1
ATOM 666 C C . THR A 1 85 ? 0.759 1.848 5.309 1.00 95.94 85 THR A C 1
ATOM 668 O O . THR A 1 85 ? 1.727 2.590 5.487 1.00 95.94 85 THR A O 1
ATOM 671 N N . GLY A 1 86 ? 0.887 0.514 5.302 1.00 94.75 86 GLY A N 1
ATOM 672 C CA . GLY A 1 86 ? 2.174 -0.182 5.373 1.00 94.75 86 GLY A CA 1
ATOM 673 C C . GLY A 1 86 ? 3.118 0.163 4.214 1.00 94.75 86 GLY A C 1
ATOM 674 O O . GLY A 1 86 ? 4.336 0.145 4.391 1.00 94.75 86 GLY A O 1
ATOM 675 N N . PHE A 1 87 ? 2.581 0.569 3.058 1.00 96.25 87 PHE A N 1
ATOM 676 C CA . PHE A 1 87 ? 3.391 1.014 1.923 1.00 96.25 87 PHE A CA 1
ATOM 677 C C . PHE A 1 87 ? 4.129 2.334 2.200 1.00 96.25 87 PHE A C 1
ATOM 679 O O . PHE A 1 87 ? 5.227 2.518 1.688 1.00 96.25 87 PHE A O 1
ATOM 686 N N . CYS A 1 88 ? 3.611 3.196 3.082 1.00 94.75 88 CYS A N 1
ATOM 687 C CA . CYS A 1 88 ? 4.183 4.512 3.409 1.00 94.75 88 CYS A CA 1
ATOM 688 C C . CYS A 1 88 ? 5.350 4.478 4.414 1.00 94.75 88 CYS A C 1
ATOM 690 O O . CYS A 1 88 ? 5.671 5.501 5.019 1.00 94.75 88 CYS A O 1
ATOM 692 N N . ARG A 1 89 ? 5.908 3.303 4.714 1.00 85.25 89 ARG A N 1
ATOM 693 C CA . ARG A 1 89 ? 6.883 3.121 5.798 1.00 85.25 89 ARG A CA 1
ATOM 694 C C . ARG A 1 89 ? 8.136 2.425 5.297 1.00 85.25 89 ARG A C 1
ATOM 696 O O . ARG A 1 89 ? 8.051 1.504 4.491 1.00 85.25 89 ARG A O 1
ATOM 703 N N . GLU A 1 90 ? 9.277 2.784 5.872 1.00 87.19 90 GLU A N 1
ATOM 704 C CA . GLU A 1 90 ? 10.543 2.051 5.731 1.00 87.19 90 GLU A CA 1
ATOM 705 C C . GLU A 1 90 ? 10.546 0.810 6.640 1.00 87.19 90 GLU A C 1
ATOM 707 O O . GLU A 1 90 ? 11.399 0.622 7.502 1.00 87.19 90 GLU A O 1
ATOM 712 N N . THR A 1 91 ? 9.507 -0.014 6.513 1.00 90.50 91 THR A N 1
ATOM 713 C CA . THR A 1 91 ? 9.360 -1.275 7.241 1.00 90.50 91 THR A CA 1
ATOM 714 C C . THR A 1 91 ? 8.945 -2.384 6.278 1.00 90.50 91 THR A C 1
ATOM 716 O O . THR A 1 91 ? 8.277 -2.094 5.272 1.00 90.50 91 THR A O 1
ATOM 719 N N . PRO A 1 92 ? 9.299 -3.649 6.577 1.00 92.81 92 PRO A N 1
ATOM 720 C CA . PRO A 1 92 ? 8.769 -4.793 5.852 1.00 92.81 92 PRO A CA 1
ATOM 721 C C . PRO A 1 92 ? 7.244 -4.732 5.768 1.00 92.81 92 PRO A C 1
ATOM 723 O O . PRO A 1 92 ? 6.577 -4.369 6.740 1.00 92.81 92 PRO A O 1
ATOM 726 N N . LEU A 1 93 ? 6.699 -5.071 4.600 1.00 93.69 93 LEU A N 1
ATOM 727 C CA . LEU A 1 93 ? 5.254 -5.165 4.432 1.00 93.69 93 LEU A CA 1
ATOM 728 C C . LEU A 1 93 ? 4.720 -6.347 5.240 1.00 93.69 93 LEU A C 1
ATOM 730 O O . LEU A 1 93 ? 5.234 -7.462 5.146 1.00 93.69 93 LEU A O 1
ATOM 734 N N . GLU A 1 94 ? 3.664 -6.099 6.006 1.00 92.12 94 GLU A N 1
ATOM 735 C CA . GLU A 1 94 ? 2.906 -7.165 6.649 1.00 92.12 94 GLU A CA 1
ATOM 736 C C . GLU A 1 94 ? 2.076 -7.926 5.607 1.00 92.12 94 GLU A C 1
ATOM 738 O O . GLU A 1 94 ? 1.747 -7.403 4.536 1.00 92.12 94 GLU A O 1
ATOM 743 N N . SER A 1 95 ? 1.703 -9.169 5.922 1.00 89.31 95 SER A N 1
ATOM 744 C CA . SER A 1 95 ? 0.939 -10.028 5.010 1.00 89.31 95 SER A CA 1
ATOM 745 C C . SER A 1 95 ? -0.358 -9.383 4.524 1.00 89.31 95 SER A C 1
ATOM 747 O O . SER A 1 95 ? -0.691 -9.514 3.352 1.00 89.31 95 SER A O 1
ATOM 749 N N . SER A 1 96 ? -1.061 -8.632 5.376 1.00 91.44 96 SER A N 1
ATOM 750 C CA . SER A 1 96 ? -2.291 -7.943 4.978 1.00 91.44 96 SER A CA 1
ATOM 751 C C . SER A 1 96 ? -2.042 -6.822 3.966 1.00 91.44 96 SER A C 1
ATOM 753 O O . SER A 1 96 ? -2.807 -6.683 3.012 1.00 91.44 96 SER A O 1
ATOM 755 N N . SER A 1 97 ? -0.946 -6.067 4.097 1.00 93.56 97 SER A N 1
ATOM 756 C CA . SER A 1 97 ? -0.537 -5.085 3.086 1.00 93.56 97 SER A CA 1
ATOM 757 C C . SER A 1 97 ? -0.203 -5.764 1.757 1.00 93.56 97 SER A C 1
ATOM 759 O O . SER A 1 97 ? -0.614 -5.285 0.699 1.00 93.56 97 SER A O 1
ATOM 761 N N . MET A 1 98 ? 0.510 -6.896 1.803 1.00 93.19 98 MET A N 1
ATOM 762 C CA . MET A 1 98 ? 0.829 -7.667 0.600 1.00 93.19 98 MET A CA 1
ATOM 763 C C . MET A 1 98 ? -0.432 -8.208 -0.078 1.00 93.19 98 MET A C 1
ATOM 765 O O . MET A 1 98 ? -0.554 -8.089 -1.294 1.00 93.19 98 MET A O 1
ATOM 769 N N . ASP A 1 99 ? -1.395 -8.732 0.684 1.00 91.12 99 ASP A N 1
ATOM 770 C CA . ASP A 1 99 ? -2.669 -9.228 0.153 1.00 91.12 99 ASP A CA 1
ATOM 771 C C . ASP A 1 99 ? -3.453 -8.125 -0.570 1.00 91.12 99 ASP A C 1
ATOM 773 O O . ASP A 1 99 ? -4.029 -8.367 -1.633 1.00 91.12 99 ASP A O 1
ATOM 777 N N . LEU A 1 100 ? -3.466 -6.903 -0.023 1.00 92.81 100 LEU A N 1
ATOM 778 C CA . LEU A 1 100 ? -4.060 -5.741 -0.691 1.00 92.81 100 LEU A CA 1
ATOM 779 C C . LEU A 1 100 ? -3.316 -5.400 -1.988 1.00 92.81 100 LEU A C 1
ATOM 781 O O . LEU A 1 100 ? -3.960 -5.194 -3.015 1.00 92.81 100 LEU A O 1
ATOM 785 N N . GLY A 1 101 ? -1.979 -5.404 -1.964 1.00 91.69 101 GLY A N 1
ATOM 786 C CA . GLY A 1 101 ? -1.153 -5.190 -3.153 1.00 91.69 101 GLY A CA 1
ATOM 787 C C . GLY A 1 101 ? -1.448 -6.209 -4.252 1.00 91.69 101 GLY A C 1
ATOM 788 O O . GLY A 1 101 ? -1.746 -5.831 -5.380 1.00 91.69 101 GLY A O 1
ATOM 789 N N . ILE A 1 102 ? -1.463 -7.500 -3.913 1.00 89.44 102 ILE A N 1
ATOM 790 C CA . ILE A 1 102 ? -1.782 -8.587 -4.846 1.00 89.44 102 ILE A CA 1
ATOM 791 C C . ILE A 1 102 ? -3.190 -8.414 -5.424 1.00 89.44 102 ILE A C 1
ATOM 793 O O . ILE A 1 102 ? -3.372 -8.547 -6.634 1.00 89.44 102 ILE A O 1
ATOM 797 N N . LYS A 1 103 ? -4.190 -8.091 -4.592 1.00 87.81 103 LYS A N 1
ATOM 798 C CA . LYS A 1 103 ? -5.561 -7.835 -5.066 1.00 87.81 103 LYS A CA 1
ATOM 799 C C . LYS A 1 103 ? -5.603 -6.683 -6.068 1.00 87.81 103 LYS A C 1
ATOM 801 O O . LYS A 1 103 ? -6.193 -6.853 -7.131 1.00 87.81 103 LYS A O 1
ATOM 806 N N . ALA A 1 104 ? -4.951 -5.562 -5.761 1.00 88.25 104 ALA A N 1
ATOM 807 C CA . ALA A 1 104 ? -4.901 -4.404 -6.649 1.00 88.25 104 ALA A CA 1
ATOM 808 C C . ALA A 1 104 ? -4.197 -4.721 -7.979 1.00 88.25 104 ALA A C 1
ATOM 810 O O . ALA A 1 104 ? -4.622 -4.246 -9.030 1.00 88.25 104 ALA A O 1
ATOM 811 N N . ILE A 1 105 ? -3.157 -5.559 -7.953 1.00 86.62 105 ILE A N 1
ATOM 812 C CA . ILE A 1 105 ? -2.462 -6.015 -9.160 1.00 86.62 105 ILE A CA 1
ATOM 813 C C . ILE A 1 105 ? -3.371 -6.919 -10.009 1.00 86.62 105 ILE A C 1
ATOM 815 O O . ILE A 1 105 ? -3.531 -6.677 -11.201 1.00 86.62 105 ILE A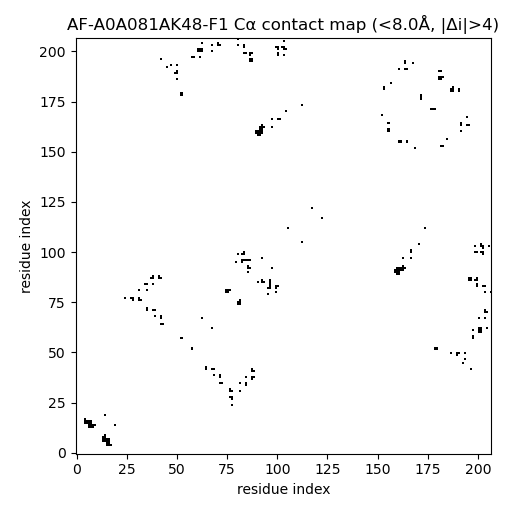 O 1
ATOM 819 N N . ILE A 1 106 ? -3.999 -7.937 -9.411 1.00 80.62 106 ILE A N 1
ATOM 820 C CA . ILE A 1 106 ? -4.812 -8.936 -10.134 1.00 80.62 106 ILE A CA 1
ATOM 821 C C . ILE A 1 106 ? -6.110 -8.341 -10.692 1.00 80.62 106 ILE A C 1
ATOM 823 O O . ILE A 1 106 ? -6.618 -8.819 -11.702 1.00 80.62 106 ILE A O 1
ATOM 827 N N . GLN A 1 107 ? -6.667 -7.309 -10.058 1.00 78.12 107 GLN A N 1
ATOM 828 C CA . GLN A 1 107 ? -7.905 -6.677 -10.523 1.00 78.12 107 GLN A CA 1
ATOM 829 C C . GLN A 1 107 ? -7.728 -5.825 -11.791 1.00 78.12 107 GLN A C 1
ATOM 831 O O . GLN A 1 107 ? -8.731 -5.450 -12.396 1.00 78.12 107 GLN A O 1
ATOM 836 N N . ARG A 1 108 ? -6.490 -5.513 -12.204 1.00 73.62 108 ARG A N 1
ATOM 837 C CA . ARG A 1 108 ? -6.216 -4.650 -13.366 1.00 73.62 108 ARG A CA 1
ATOM 838 C C . ARG A 1 108 ? -6.207 -5.369 -14.723 1.00 73.62 108 ARG A C 1
ATOM 840 O O . ARG A 1 108 ? -6.766 -4.801 -15.661 1.00 73.62 108 ARG A O 1
ATOM 847 N N . PRO A 1 109 ? -5.612 -6.567 -14.887 1.00 65.62 109 PRO A N 1
ATOM 848 C CA . PRO A 1 109 ? -5.714 -7.314 -16.136 1.00 65.62 109 PRO A CA 1
ATOM 849 C C . PRO A 1 109 ? -7.175 -7.662 -16.462 1.00 65.62 109 PRO A C 1
ATOM 851 O O . PRO A 1 109 ? -7.846 -8.361 -15.705 1.00 65.62 109 PRO A O 1
ATOM 854 N N . SER A 1 110 ? -7.672 -7.182 -17.604 1.00 54.62 110 SER A N 1
ATOM 855 C CA . SER A 1 110 ? -9.018 -7.488 -18.116 1.00 54.62 110 SER A CA 1
ATOM 856 C C . SER A 1 110 ? -9.125 -8.906 -18.691 1.00 54.62 110 SER A C 1
ATOM 858 O O . SER A 1 110 ? -10.204 -9.502 -18.697 1.00 54.62 110 SER A O 1
ATOM 860 N N . GLU A 1 111 ? -8.002 -9.469 -19.137 1.00 57.12 111 GLU A N 1
ATOM 861 C CA . GLU A 1 111 ? -7.873 -10.865 -19.539 1.00 57.12 111 GLU A CA 1
ATOM 862 C C . GLU A 1 111 ? -7.440 -11.677 -18.315 1.00 57.12 111 GLU A C 1
ATOM 864 O O . GLU A 1 111 ? -6.366 -11.458 -17.761 1.00 57.12 111 GLU A O 1
ATOM 869 N N . GLY A 1 112 ? -8.307 -12.576 -17.840 1.00 55.03 112 GLY A N 1
ATOM 870 C CA . GLY A 1 112 ? -8.118 -13.300 -16.582 1.00 55.03 112 GLY A CA 1
ATOM 871 C C . GLY A 1 112 ? -6.759 -13.998 -16.477 1.00 55.03 112 GLY A C 1
ATOM 872 O O . GLY A 1 112 ? -6.566 -15.089 -17.011 1.00 55.03 112 GLY A O 1
ATOM 873 N N . ALA A 1 113 ? -5.833 -13.401 -15.730 1.00 55.66 113 ALA A N 1
ATOM 874 C CA . ALA A 1 113 ? -4.570 -14.025 -15.379 1.00 55.66 113 ALA A CA 1
ATOM 875 C C . ALA A 1 113 ? -4.787 -14.956 -14.179 1.00 55.66 113 ALA A C 1
ATOM 877 O O . ALA A 1 113 ? -5.183 -14.527 -13.096 1.00 55.66 113 ALA A O 1
ATOM 878 N N . THR A 1 114 ? -4.531 -16.253 -14.358 1.00 55.56 114 THR A N 1
ATOM 879 C CA . THR A 1 114 ? -4.507 -17.197 -13.233 1.00 55.56 114 THR A CA 1
ATOM 880 C C . THR A 1 114 ? -3.075 -17.328 -12.741 1.00 55.56 114 THR A C 1
ATOM 882 O O . THR A 1 114 ? -2.275 -18.052 -13.331 1.00 55.56 114 THR A O 1
ATOM 885 N N . MET A 1 115 ? -2.751 -16.637 -11.652 1.00 53.94 115 MET A N 1
ATOM 886 C CA . MET A 1 115 ? -1.473 -16.800 -10.970 1.00 53.94 115 MET A CA 1
ATOM 887 C C . MET A 1 115 ? -1.657 -17.704 -9.749 1.00 53.94 115 MET A C 1
ATOM 889 O O . MET A 1 115 ? -2.405 -17.381 -8.829 1.00 53.94 115 MET A O 1
ATOM 893 N N . PHE A 1 116 ? -0.976 -18.849 -9.741 1.00 53.88 116 PHE A N 1
ATOM 894 C CA . PHE A 1 116 ? -0.933 -19.735 -8.581 1.00 53.88 116 PHE A CA 1
ATOM 895 C C . PHE A 1 116 ? 0.262 -19.357 -7.712 1.00 53.88 116 PHE A C 1
ATOM 897 O O . PHE A 1 116 ? 1.400 -19.691 -8.037 1.00 53.88 116 PHE A O 1
ATOM 904 N N . THR A 1 117 ? 0.006 -18.680 -6.597 1.00 47.84 117 THR A N 1
ATOM 905 C CA . THR A 1 117 ? 0.992 -18.529 -5.526 1.00 47.84 117 THR A CA 1
ATOM 906 C C . THR A 1 117 ? 0.709 -19.587 -4.464 1.00 47.84 117 THR A C 1
ATOM 908 O O . THR A 1 117 ? -0.439 -19.827 -4.090 1.00 47.84 117 THR A O 1
ATOM 911 N N . VAL A 1 118 ? 1.748 -20.285 -4.008 1.00 46.94 118 VAL A N 1
ATOM 912 C CA . VAL A 1 118 ? 1.622 -21.239 -2.901 1.00 46.94 118 VAL A CA 1
ATOM 913 C C . VAL A 1 118 ? 2.256 -20.595 -1.674 1.00 46.94 118 VAL A C 1
ATOM 915 O O . VAL A 1 118 ? 3.442 -20.265 -1.737 1.00 46.94 118 VAL A O 1
ATOM 918 N N . PRO A 1 119 ? 1.507 -20.392 -0.574 1.00 40.47 119 PRO A N 1
ATOM 919 C CA . PRO A 1 119 ? 2.070 -19.863 0.660 1.00 40.47 119 PRO A CA 1
ATOM 920 C C . PRO A 1 119 ? 3.255 -20.713 1.113 1.00 40.47 119 PRO A C 1
ATOM 922 O O . PRO A 1 119 ? 3.183 -21.946 1.102 1.00 40.47 119 PRO A O 1
ATOM 925 N N . SER A 1 120 ? 4.330 -20.055 1.543 1.00 43.75 120 SER A N 1
ATOM 926 C CA . SER A 1 120 ? 5.554 -20.711 2.025 1.00 43.75 120 SER A CA 1
ATOM 927 C C . SER A 1 120 ? 5.291 -21.694 3.172 1.00 43.75 120 SER A C 1
ATOM 929 O O . SER A 1 120 ? 6.037 -22.652 3.346 1.00 43.75 120 SER A O 1
ATOM 931 N N . GLU A 1 121 ? 4.204 -21.497 3.920 1.00 42.34 121 GLU A N 1
ATOM 932 C CA . GLU A 1 121 ? 3.793 -22.345 5.041 1.00 42.34 121 GLU A CA 1
ATOM 933 C C . GLU A 1 121 ? 3.100 -23.655 4.615 1.00 42.34 121 GLU A C 1
ATOM 935 O O . GLU A 1 121 ? 3.061 -24.611 5.390 1.00 42.34 121 GLU A O 1
ATOM 940 N N . ILE A 1 122 ? 2.556 -23.726 3.391 1.00 45.03 122 ILE A N 1
ATOM 941 C CA . ILE A 1 122 ? 1.731 -24.856 2.920 1.00 45.03 122 ILE A CA 1
ATOM 942 C C . ILE A 1 122 ? 2.573 -25.937 2.222 1.00 45.03 122 ILE A C 1
ATOM 944 O O . ILE A 1 122 ? 2.218 -27.116 2.263 1.00 45.03 122 ILE A O 1
ATOM 948 N N . LEU A 1 123 ? 3.723 -25.582 1.641 1.00 45.38 123 LEU A N 1
ATOM 949 C CA . LEU A 1 123 ? 4.678 -26.551 1.103 1.00 45.38 123 LEU A CA 1
ATOM 950 C C . LEU A 1 123 ? 5.884 -26.674 2.035 1.00 45.38 123 LEU A C 1
ATOM 952 O O . LEU A 1 123 ? 6.801 -25.858 2.009 1.00 45.38 123 LEU A O 1
ATOM 956 N N . ARG A 1 124 ? 5.967 -27.797 2.762 1.00 45.72 124 ARG A N 1
ATOM 957 C CA . ARG A 1 124 ? 7.293 -28.387 2.991 1.00 45.72 124 ARG A CA 1
ATOM 958 C C . ARG A 1 124 ? 7.878 -28.598 1.599 1.00 45.72 124 ARG A C 1
ATOM 960 O O . ARG A 1 124 ? 7.291 -29.354 0.825 1.00 45.72 124 ARG A O 1
ATOM 967 N N . TYR A 1 125 ? 8.948 -27.876 1.269 1.00 45.69 125 TYR A N 1
ATOM 968 C CA . TYR A 1 125 ? 9.644 -28.009 -0.009 1.00 45.69 125 TYR A CA 1
ATOM 969 C C . TYR A 1 125 ? 9.731 -29.495 -0.403 1.00 45.69 125 TYR A C 1
ATOM 971 O O . TYR A 1 125 ? 10.091 -30.312 0.454 1.00 45.69 125 TYR A O 1
ATOM 979 N N . PRO A 1 126 ? 9.371 -29.880 -1.642 1.00 44.94 126 PRO A N 1
ATOM 980 C CA . PRO A 1 126 ? 9.572 -31.253 -2.077 1.00 44.94 126 PRO A CA 1
ATOM 981 C C . PRO A 1 126 ? 11.040 -31.633 -1.857 1.00 44.94 126 PRO A C 1
ATOM 983 O O . PRO A 1 126 ? 11.937 -30.830 -2.109 1.00 44.94 126 PRO A O 1
ATOM 986 N N . TRP A 1 127 ? 11.273 -32.842 -1.341 1.00 41.34 127 TRP A N 1
ATOM 987 C CA . TRP A 1 127 ? 12.621 -33.354 -1.112 1.00 41.34 127 TRP A CA 1
ATOM 988 C C . TRP A 1 127 ? 13.421 -33.292 -2.415 1.00 41.34 127 TRP A C 1
ATOM 990 O O . TRP A 1 127 ? 13.036 -33.874 -3.429 1.00 41.34 127 TRP A O 1
ATOM 1000 N N . PHE A 1 128 ? 14.521 -32.550 -2.375 1.00 49.62 128 PHE A N 1
ATOM 1001 C CA . PHE A 1 128 ? 15.394 -32.307 -3.511 1.00 49.62 128 PHE A CA 1
ATOM 1002 C C . PHE A 1 128 ? 16.313 -33.516 -3.721 1.00 49.62 128 PHE A C 1
ATOM 1004 O O . PHE A 1 128 ? 17.112 -33.825 -2.839 1.00 49.62 128 PHE A O 1
ATOM 1011 N N . SER A 1 129 ? 16.271 -34.176 -4.883 1.00 40.38 129 SER A N 1
ATOM 1012 C CA . SER A 1 129 ? 17.428 -34.968 -5.313 1.00 40.38 129 SER A CA 1
ATOM 1013 C C . SER A 1 129 ? 18.432 -34.011 -5.956 1.00 40.38 129 SER A C 1
ATOM 1015 O O . SER A 1 129 ? 18.142 -33.430 -7.001 1.00 40.38 129 SER A O 1
ATOM 1017 N N . GLN A 1 130 ? 19.604 -33.836 -5.347 1.00 41.16 130 GLN A N 1
ATOM 1018 C CA . GLN A 1 130 ? 20.711 -33.084 -5.956 1.00 41.16 130 GLN A CA 1
ATOM 1019 C C . GLN A 1 130 ? 21.375 -33.827 -7.129 1.00 41.16 130 GLN A C 1
ATOM 1021 O O . GLN A 1 130 ? 22.227 -33.259 -7.808 1.00 41.16 130 GLN A O 1
ATOM 1026 N N . ASP A 1 131 ? 20.955 -35.055 -7.425 1.00 38.88 131 ASP A N 1
ATOM 1027 C CA . ASP A 1 131 ? 21.619 -35.886 -8.418 1.00 38.88 131 ASP A CA 1
ATOM 1028 C C . ASP A 1 131 ? 20.968 -35.753 -9.797 1.00 38.88 131 ASP A C 1
ATOM 1030 O O . ASP A 1 131 ? 20.066 -36.496 -10.183 1.00 38.88 131 ASP A O 1
ATOM 1034 N N . ALA A 1 132 ? 21.513 -34.838 -10.599 1.00 43.44 132 ALA A N 1
ATOM 1035 C CA . ALA A 1 132 ? 21.575 -35.020 -12.045 1.00 43.44 132 ALA A CA 1
ATOM 1036 C C . ALA A 1 132 ? 22.594 -36.136 -12.353 1.00 43.44 132 ALA A C 1
ATOM 1038 O O . ALA A 1 132 ? 23.683 -35.896 -12.867 1.00 43.44 132 ALA A O 1
ATOM 1039 N N . GLY A 1 133 ? 22.255 -37.366 -11.976 1.00 38.56 133 GLY A N 1
ATOM 1040 C CA . GLY A 1 133 ? 23.062 -38.558 -12.187 1.00 38.56 133 GLY A CA 1
ATOM 1041 C C . GLY A 1 133 ? 22.140 -39.710 -12.546 1.00 38.56 133 GLY A C 1
ATOM 1042 O O . GLY A 1 133 ? 21.247 -40.055 -11.781 1.00 38.56 133 GLY A O 1
ATOM 1043 N N . ALA A 1 134 ? 22.317 -40.249 -13.747 1.00 45.88 134 ALA A N 1
ATOM 1044 C CA . ALA A 1 134 ? 21.497 -41.301 -14.326 1.00 45.88 134 ALA A CA 1
ATOM 1045 C C . ALA A 1 134 ? 21.136 -42.418 -13.327 1.00 45.88 134 ALA A C 1
ATOM 1047 O O . ALA A 1 134 ? 22.015 -43.088 -12.791 1.00 45.88 134 ALA A O 1
ATOM 1048 N N . SER A 1 135 ? 19.843 -42.697 -13.169 1.00 36.06 135 SER A N 1
ATOM 1049 C CA . SER A 1 135 ? 19.387 -44.047 -12.849 1.00 36.06 135 SER A CA 1
ATOM 1050 C C . SER A 1 135 ? 18.018 -44.300 -13.475 1.00 36.06 135 SER A C 1
ATOM 1052 O O . SER A 1 135 ? 17.062 -43.543 -13.324 1.00 36.06 135 SER A O 1
ATOM 1054 N N . THR A 1 136 ? 17.973 -45.354 -14.278 1.00 48.56 136 THR A N 1
ATOM 1055 C CA . THR A 1 136 ? 16.772 -46.000 -14.796 1.00 48.56 136 THR A CA 1
ATOM 1056 C C . THR A 1 136 ? 15.998 -46.608 -13.633 1.00 48.56 136 THR A C 1
ATOM 1058 O O . THR A 1 136 ? 16.570 -47.489 -13.009 1.00 48.56 136 THR A O 1
ATOM 1061 N N . PHE A 1 137 ? 14.750 -46.205 -13.371 1.00 34.31 137 PHE A N 1
ATOM 1062 C CA . PHE A 1 137 ? 13.697 -47.086 -12.836 1.00 34.31 137 PHE A CA 1
ATOM 1063 C C . PHE A 1 137 ? 12.295 -46.445 -12.936 1.00 34.31 137 PHE A C 1
ATOM 1065 O O . PHE A 1 137 ? 12.081 -45.321 -12.492 1.00 34.31 137 PHE A O 1
ATOM 1072 N N . ASP A 1 138 ? 11.399 -47.245 -13.517 1.00 36.12 138 ASP A N 1
ATOM 1073 C CA . ASP A 1 138 ? 9.940 -47.380 -13.359 1.00 36.12 138 ASP A CA 1
ATOM 1074 C C . ASP A 1 138 ? 8.975 -46.204 -13.655 1.00 36.12 138 ASP A C 1
ATOM 1076 O O . ASP A 1 138 ? 8.879 -45.212 -12.930 1.00 36.12 138 ASP A O 1
ATOM 1080 N N . ASP A 1 139 ? 8.184 -46.396 -14.718 1.00 41.38 139 ASP A N 1
ATOM 1081 C CA . ASP A 1 139 ? 7.077 -45.559 -15.201 1.00 41.38 139 ASP A CA 1
ATOM 1082 C C . ASP A 1 139 ? 5.774 -45.867 -14.435 1.00 41.38 139 ASP A C 1
ATOM 1084 O O . ASP A 1 139 ? 4.783 -46.342 -14.993 1.00 41.38 139 ASP A O 1
ATOM 1088 N N . THR A 1 140 ? 5.730 -45.555 -13.141 1.00 39.59 140 THR A N 1
ATOM 1089 C CA . THR A 1 140 ? 4.452 -45.440 -12.418 1.00 39.59 140 THR A CA 1
ATOM 1090 C C . THR A 1 140 ? 4.214 -43.984 -12.042 1.00 39.59 140 THR A C 1
ATOM 1092 O O . THR A 1 140 ? 4.822 -43.482 -11.100 1.00 39.59 140 THR A O 1
ATOM 1095 N N . GLU A 1 141 ? 3.379 -43.311 -12.844 1.00 48.03 141 GLU A N 1
ATOM 1096 C CA . GLU A 1 141 ? 2.773 -41.980 -12.649 1.00 48.03 141 GLU A CA 1
ATOM 1097 C C . GLU A 1 141 ? 3.460 -41.080 -11.606 1.00 48.03 141 GLU A C 1
ATOM 1099 O O . GLU A 1 141 ? 2.931 -40.790 -10.533 1.00 48.03 141 GLU A O 1
ATOM 1104 N N . SER A 1 142 ? 4.658 -40.587 -11.934 1.00 44.97 142 SER A N 1
ATOM 1105 C CA . SER A 1 142 ? 5.286 -39.543 -11.124 1.00 44.97 142 SER A CA 1
ATOM 1106 C C . SER A 1 142 ? 4.405 -38.280 -11.140 1.00 44.97 142 SER A C 1
ATOM 1108 O O . SER A 1 142 ? 3.995 -37.859 -12.230 1.00 44.97 142 SER A O 1
ATOM 1110 N N . PRO A 1 143 ? 4.116 -37.653 -9.980 1.00 47.03 143 PRO A N 1
ATOM 1111 C CA . PRO A 1 143 ? 3.295 -36.448 -9.917 1.00 47.03 143 PRO A CA 1
ATOM 1112 C C . PRO A 1 143 ? 3.906 -35.396 -10.840 1.00 47.03 143 PRO A C 1
ATOM 1114 O O . PRO A 1 143 ? 5.128 -35.245 -10.842 1.00 47.03 143 PRO A O 1
ATOM 1117 N N . LYS A 1 144 ? 3.062 -34.740 -11.658 1.00 52.97 144 LYS A N 1
ATOM 1118 C CA . LYS A 1 144 ? 3.426 -33.727 -12.670 1.00 52.97 144 LYS A CA 1
ATOM 1119 C C . LYS A 1 144 ? 4.764 -33.070 -12.324 1.00 52.97 144 LYS A C 1
ATOM 1121 O O . LYS A 1 144 ? 4.833 -32.279 -11.388 1.00 52.97 144 LYS A O 1
ATOM 1126 N N . ARG A 1 145 ? 5.835 -33.447 -13.032 1.00 57.44 145 ARG A N 1
ATOM 1127 C CA . ARG A 1 145 ? 7.183 -32.933 -12.757 1.00 57.44 145 ARG A CA 1
ATOM 1128 C C . ARG A 1 145 ? 7.191 -31.436 -13.052 1.00 57.44 145 ARG A C 1
ATOM 1130 O O . ARG A 1 145 ? 7.279 -31.030 -14.209 1.00 57.44 145 ARG A O 1
ATOM 1137 N N . PHE A 1 146 ? 7.050 -30.620 -12.013 1.00 60.31 146 PHE A N 1
ATOM 1138 C CA . PHE A 1 146 ? 7.180 -29.175 -12.127 1.00 60.31 146 PHE A CA 1
ATOM 1139 C C . PHE A 1 146 ? 8.629 -28.849 -12.487 1.00 60.31 146 PHE A C 1
ATOM 1141 O O . PHE A 1 146 ? 9.564 -29.310 -11.831 1.00 60.31 146 PHE A O 1
ATOM 1148 N N . ARG A 1 147 ? 8.823 -28.086 -13.564 1.00 56.03 147 ARG A N 1
ATOM 1149 C CA . ARG A 1 147 ? 10.139 -27.556 -13.920 1.00 56.03 147 ARG A CA 1
ATOM 1150 C C . ARG A 1 147 ? 10.332 -26.248 -13.173 1.00 56.03 147 ARG A C 1
ATOM 1152 O O . ARG A 1 147 ? 9.578 -25.303 -13.383 1.00 56.03 147 ARG A O 1
ATOM 1159 N N . PHE A 1 148 ? 11.335 -26.210 -12.309 1.00 57.91 148 PHE A N 1
ATOM 1160 C CA . PHE A 1 148 ? 11.736 -24.982 -11.644 1.00 57.91 148 PHE A CA 1
ATOM 1161 C C . PHE A 1 148 ? 12.554 -24.140 -12.614 1.00 57.91 148 PHE A C 1
ATOM 1163 O O . PHE A 1 148 ? 13.503 -24.631 -13.223 1.00 57.91 148 PHE A O 1
ATOM 1170 N N . THR A 1 149 ? 12.174 -22.875 -12.747 1.00 63.41 149 THR A N 1
ATOM 1171 C CA . THR A 1 149 ? 12.967 -21.870 -13.449 1.00 63.41 149 THR A CA 1
ATOM 1172 C C . THR A 1 149 ? 13.394 -20.848 -12.418 1.00 63.41 149 THR A C 1
ATOM 1174 O O . THR A 1 149 ? 12.559 -20.323 -11.683 1.00 63.41 149 THR A O 1
ATOM 1177 N N . ARG A 1 150 ? 14.698 -20.594 -12.338 1.00 69.62 150 ARG A N 1
ATOM 1178 C CA . ARG A 1 150 ? 15.216 -19.473 -11.569 1.00 69.62 150 ARG A CA 1
ATOM 1179 C C . ARG A 1 150 ? 15.115 -18.234 -12.447 1.00 69.62 150 ARG A C 1
ATOM 1181 O O . ARG A 1 150 ? 15.646 -18.232 -13.553 1.00 69.62 150 ARG A O 1
ATOM 1188 N N . ILE A 1 151 ? 14.415 -17.222 -11.954 1.00 72.38 151 ILE A N 1
ATOM 1189 C CA . ILE A 1 151 ? 14.345 -15.909 -12.585 1.00 72.38 151 ILE A CA 1
ATOM 1190 C C . ILE A 1 151 ? 15.186 -14.987 -11.715 1.00 72.38 151 ILE A C 1
ATOM 1192 O O . ILE A 1 151 ? 14.87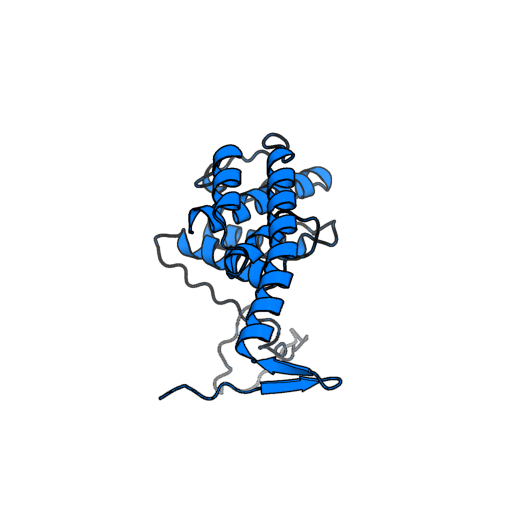1 -14.792 -10.542 1.00 72.38 151 ILE A O 1
ATOM 1196 N N . ASP A 1 152 ? 16.286 -14.490 -12.268 1.00 73.12 152 ASP A N 1
ATOM 1197 C CA . ASP A 1 152 ? 17.135 -13.534 -11.570 1.00 73.12 152 ASP A CA 1
ATOM 1198 C C . ASP A 1 152 ? 16.524 -12.135 -11.716 1.00 73.12 152 ASP A C 1
ATOM 1200 O O . ASP A 1 152 ? 16.419 -11.598 -12.817 1.00 73.12 152 ASP A O 1
ATOM 1204 N N . LEU A 1 153 ? 16.099 -11.571 -10.586 1.00 76.19 153 LEU A N 1
ATOM 1205 C CA . LEU A 1 153 ? 15.770 -10.156 -10.432 1.00 76.19 153 LEU A CA 1
ATOM 1206 C C . LEU A 1 153 ? 16.941 -9.460 -9.724 1.00 76.19 153 LEU A C 1
ATOM 1208 O O . LEU A 1 153 ? 17.791 -10.121 -9.119 1.00 76.19 153 LEU A O 1
ATOM 1212 N N . ALA A 1 154 ? 16.992 -8.131 -9.791 1.00 79.56 154 ALA A N 1
ATOM 1213 C CA . ALA A 1 154 ? 17.971 -7.352 -9.046 1.00 79.56 154 ALA A CA 1
ATOM 1214 C C . ALA A 1 154 ? 17.968 -7.696 -7.543 1.00 79.56 154 ALA A C 1
ATOM 1216 O O . ALA A 1 154 ? 16.897 -7.922 -6.967 1.00 79.56 154 ALA A O 1
ATOM 1217 N N . PRO A 1 155 ? 19.149 -7.746 -6.899 1.00 80.81 155 PRO A N 1
ATOM 1218 C CA . PRO A 1 155 ? 19.235 -8.009 -5.472 1.00 80.81 155 PRO A CA 1
ATOM 1219 C C . PRO A 1 155 ? 18.630 -6.847 -4.680 1.00 80.81 155 PRO A C 1
ATOM 1221 O O . PRO A 1 155 ? 18.889 -5.682 -4.969 1.00 80.81 155 PRO A O 1
ATOM 1224 N N . GLN A 1 156 ? 17.871 -7.171 -3.636 1.00 84.00 156 GLN A N 1
ATOM 1225 C CA . GLN A 1 156 ? 17.470 -6.186 -2.638 1.00 84.00 156 GLN A CA 1
ATOM 1226 C C . GLN A 1 156 ? 18.699 -5.766 -1.818 1.00 84.00 156 GLN A C 1
ATOM 1228 O O . GLN A 1 156 ? 19.454 -6.621 -1.350 1.00 84.00 156 GLN A O 1
ATOM 1233 N N . LEU A 1 157 ? 18.888 -4.455 -1.645 1.00 83.56 157 LEU A N 1
ATOM 1234 C CA . LEU A 1 157 ? 20.043 -3.874 -0.944 1.00 83.56 157 LEU A CA 1
ATOM 1235 C C . LEU A 1 157 ? 19.689 -3.268 0.426 1.00 83.56 157 LEU A C 1
ATOM 1237 O O . LEU A 1 157 ? 20.583 -2.939 1.200 1.00 83.56 157 LEU A O 1
ATOM 1241 N N . ASP A 1 158 ? 18.399 -3.160 0.740 1.00 84.75 158 ASP A N 1
ATOM 1242 C CA . ASP A 1 158 ? 17.861 -2.742 2.039 1.00 84.75 158 ASP A CA 1
ATOM 1243 C C . ASP A 1 158 ? 17.253 -3.930 2.817 1.00 84.75 158 ASP A C 1
ATOM 1245 O O . ASP A 1 158 ? 17.195 -5.054 2.318 1.00 84.75 158 ASP A O 1
ATOM 1249 N N . ASP A 1 159 ? 16.780 -3.697 4.043 1.00 88.56 159 ASP A N 1
ATOM 1250 C CA . ASP A 1 159 ? 16.190 -4.718 4.921 1.00 88.56 159 ASP A CA 1
ATOM 1251 C C . ASP A 1 159 ? 14.650 -4.672 5.003 1.00 88.56 159 ASP A C 1
ATOM 1253 O O . ASP A 1 159 ? 14.053 -5.443 5.759 1.00 88.56 159 ASP A O 1
ATOM 1257 N N . TYR A 1 160 ? 13.982 -3.825 4.207 1.00 90.31 160 TYR A N 1
ATOM 1258 C CA . TYR A 1 160 ? 12.551 -3.537 4.374 1.00 90.31 160 TYR A CA 1
ATOM 1259 C C . TYR A 1 160 ? 11.694 -3.595 3.094 1.00 90.31 160 TYR A C 1
ATOM 1261 O O . TYR A 1 160 ? 10.466 -3.632 3.190 1.00 90.31 160 TYR A O 1
ATOM 1269 N N . ASN A 1 161 ? 12.277 -3.649 1.894 1.00 92.19 161 ASN A N 1
ATOM 1270 C CA . ASN A 1 161 ? 11.545 -3.713 0.621 1.00 92.19 161 ASN A CA 1
ATOM 1271 C C . ASN A 1 161 ? 11.252 -5.128 0.112 1.00 92.19 161 ASN A C 1
ATOM 1273 O O . ASN A 1 161 ? 10.662 -5.265 -0.956 1.00 92.19 161 ASN A O 1
ATOM 1277 N N . CYS A 1 162 ? 11.566 -6.183 0.865 1.00 90.81 162 CYS A N 1
ATOM 1278 C CA . CYS A 1 162 ? 11.385 -7.572 0.425 1.00 90.81 162 CYS A CA 1
ATOM 1279 C C . CYS A 1 162 ? 9.963 -7.867 -0.085 1.00 90.81 162 CYS A C 1
ATOM 1281 O O . CYS A 1 162 ? 9.799 -8.484 -1.135 1.00 90.81 162 CYS A O 1
ATOM 1283 N N . GLY A 1 163 ? 8.931 -7.363 0.600 1.00 91.69 163 GLY A N 1
ATOM 1284 C CA . GLY A 1 163 ? 7.541 -7.482 0.152 1.00 91.69 163 GLY A CA 1
ATOM 1285 C C . GLY A 1 163 ? 7.241 -6.692 -1.128 1.00 91.69 163 GLY A C 1
ATOM 1286 O O . GLY A 1 163 ? 6.499 -7.169 -1.980 1.00 91.69 163 GLY A O 1
ATOM 1287 N N . VAL A 1 164 ? 7.853 -5.518 -1.307 1.00 93.88 164 VAL A N 1
ATOM 1288 C CA . VAL A 1 164 ? 7.713 -4.704 -2.529 1.00 93.88 164 VAL A CA 1
ATOM 1289 C C . VAL A 1 164 ? 8.375 -5.407 -3.713 1.00 93.88 164 VAL A C 1
ATOM 1291 O O . VAL A 1 164 ? 7.776 -5.476 -4.777 1.00 93.88 164 VAL A O 1
ATOM 1294 N N . PHE A 1 165 ? 9.547 -6.021 -3.520 1.00 91.44 165 PHE A N 1
ATOM 1295 C CA . PHE A 1 165 ? 10.202 -6.845 -4.542 1.00 91.44 165 PHE A CA 1
ATOM 1296 C C . PHE A 1 165 ? 9.342 -8.044 -4.967 1.00 91.44 165 PHE A C 1
ATOM 1298 O O . PHE A 1 165 ? 9.304 -8.380 -6.149 1.00 91.44 165 PHE A O 1
ATOM 1305 N N . VAL A 1 166 ? 8.621 -8.675 -4.034 1.00 91.19 166 VAL A N 1
ATOM 1306 C CA . VAL A 1 166 ? 7.672 -9.754 -4.361 1.00 91.19 166 VAL A CA 1
ATOM 1307 C C . VAL A 1 166 ? 6.510 -9.233 -5.210 1.00 91.19 166 VAL A C 1
ATOM 1309 O O . VAL A 1 166 ? 6.164 -9.859 -6.211 1.00 91.19 166 VAL A O 1
ATOM 1312 N N . LEU A 1 167 ? 5.924 -8.089 -4.850 1.00 92.31 167 LEU A N 1
ATOM 1313 C CA . LEU A 1 167 ? 4.844 -7.468 -5.628 1.00 92.31 167 LEU A CA 1
ATOM 1314 C C . LEU A 1 167 ? 5.322 -7.022 -7.015 1.00 92.31 167 LEU A C 1
ATOM 1316 O O . LEU A 1 167 ? 4.648 -7.284 -8.008 1.00 92.31 167 LEU A O 1
ATOM 1320 N N . LEU A 1 168 ? 6.519 -6.442 -7.096 1.00 90.94 168 LEU A N 1
ATOM 1321 C CA . LEU A 1 168 ? 7.161 -6.080 -8.353 1.00 90.94 168 LEU A CA 1
ATOM 1322 C C . LEU A 1 168 ? 7.384 -7.306 -9.237 1.00 90.94 168 LEU A C 1
ATOM 1324 O O . LEU A 1 168 ? 7.087 -7.273 -10.426 1.00 90.94 168 LEU A O 1
ATOM 1328 N N . PHE A 1 169 ? 7.887 -8.403 -8.669 1.00 88.44 169 PHE A N 1
ATOM 1329 C CA . PHE A 1 169 ? 8.067 -9.645 -9.411 1.00 88.44 169 PHE A CA 1
ATOM 1330 C C . PHE A 1 169 ? 6.747 -10.120 -10.030 1.00 88.44 169 PHE A C 1
ATOM 1332 O O . PHE A 1 169 ? 6.722 -10.497 -11.200 1.00 88.44 169 PHE A O 1
ATOM 1339 N N . ILE A 1 170 ? 5.649 -10.056 -9.274 1.00 87.62 170 ILE A N 1
ATOM 1340 C CA . ILE A 1 170 ? 4.310 -10.393 -9.769 1.00 87.62 170 ILE A CA 1
ATOM 1341 C C . ILE A 1 170 ? 3.906 -9.469 -10.926 1.00 87.62 170 ILE A C 1
ATOM 1343 O O . ILE A 1 170 ? 3.482 -9.965 -11.970 1.00 87.62 170 ILE A O 1
ATOM 1347 N N . ASP A 1 171 ? 4.076 -8.154 -10.773 1.00 88.06 171 ASP A N 1
ATOM 1348 C CA . ASP A 1 171 ? 3.791 -7.176 -11.830 1.00 88.06 171 ASP A CA 1
ATOM 1349 C C . ASP A 1 171 ? 4.580 -7.480 -13.116 1.00 88.06 171 ASP A C 1
ATOM 1351 O O . ASP A 1 171 ? 3.999 -7.531 -14.199 1.00 88.06 171 ASP A O 1
ATOM 1355 N N . LEU A 1 172 ? 5.886 -7.750 -13.007 1.00 86.75 172 LEU A N 1
ATOM 1356 C CA . LEU A 1 172 ? 6.745 -8.097 -14.146 1.00 86.75 172 LEU A CA 1
ATOM 1357 C C . LEU A 1 172 ? 6.235 -9.341 -14.888 1.00 86.75 172 LEU A C 1
ATOM 1359 O O . LEU A 1 172 ? 6.230 -9.371 -16.118 1.00 86.75 172 LEU A O 1
ATOM 1363 N N . GLN A 1 173 ? 5.796 -10.369 -14.153 1.00 84.31 173 GLN A N 1
ATOM 1364 C CA . GLN A 1 173 ? 5.265 -11.592 -14.764 1.00 84.31 173 GLN A CA 1
ATOM 1365 C C . GLN A 1 173 ? 3.909 -11.372 -15.442 1.00 84.31 173 GLN A C 1
ATOM 1367 O O . GLN A 1 173 ? 3.629 -12.013 -16.452 1.00 84.31 173 GLN A O 1
ATOM 1372 N N . LEU A 1 174 ? 3.067 -10.491 -14.897 1.00 82.19 174 LEU A N 1
ATOM 1373 C CA . LEU A 1 174 ? 1.736 -10.230 -15.441 1.00 82.19 174 LEU A CA 1
ATOM 1374 C C . LEU A 1 174 ? 1.771 -9.319 -16.665 1.00 82.19 174 LEU A C 1
ATOM 1376 O O . LEU A 1 174 ? 1.059 -9.575 -17.633 1.00 82.19 174 LEU A O 1
ATOM 1380 N N . TYR A 1 175 ? 2.594 -8.275 -16.633 1.00 80.69 175 TYR A N 1
ATOM 1381 C CA . TYR A 1 175 ? 2.648 -7.285 -17.704 1.00 80.69 175 TYR A CA 1
ATOM 1382 C C . TYR A 1 175 ? 3.705 -7.597 -18.771 1.00 80.69 175 TYR A C 1
ATOM 1384 O O . TYR A 1 175 ? 3.650 -7.038 -19.862 1.00 80.69 175 TYR A O 1
ATOM 1392 N N . GLY A 1 176 ? 4.664 -8.487 -18.489 1.00 78.69 176 GLY A N 1
ATOM 1393 C CA . GLY A 1 176 ? 5.709 -8.871 -19.445 1.00 78.69 176 GLY A CA 1
ATOM 1394 C C . GLY A 1 176 ? 6.679 -7.738 -19.802 1.00 78.69 176 GLY A C 1
ATOM 1395 O O . GLY A 1 176 ? 7.390 -7.832 -20.802 1.00 78.69 176 GLY A O 1
ATOM 1396 N N . VAL A 1 177 ? 6.706 -6.675 -18.999 1.00 77.38 177 VAL A N 1
ATOM 1397 C CA . VAL A 1 177 ? 7.576 -5.505 -19.167 1.00 77.38 177 VAL A CA 1
ATOM 1398 C C . VAL A 1 177 ? 8.765 -5.579 -18.218 1.00 77.38 177 VAL A C 1
ATOM 1400 O O . VAL A 1 177 ? 8.725 -6.276 -17.209 1.00 77.38 177 VAL A O 1
ATOM 1403 N N . GLN A 1 178 ? 9.841 -4.871 -18.552 1.00 78.75 178 GLN A N 1
ATOM 1404 C CA . GLN A 1 178 ? 11.030 -4.757 -17.707 1.00 78.75 178 GLN A CA 1
ATOM 1405 C C . GLN A 1 178 ? 10.990 -3.457 -16.899 1.00 78.75 178 GLN A C 1
ATOM 1407 O O . GLN A 1 178 ? 10.339 -2.488 -17.287 1.00 78.75 178 GLN A O 1
ATOM 1412 N N . VAL A 1 179 ? 11.717 -3.434 -15.784 1.00 79.56 179 VAL A N 1
ATOM 1413 C CA . VAL A 1 179 ? 11.893 -2.242 -14.945 1.00 79.56 179 VAL A CA 1
ATOM 1414 C C . VAL A 1 179 ? 13.330 -1.764 -15.059 1.00 79.56 179 VAL A C 1
ATOM 1416 O O . VAL A 1 179 ? 14.273 -2.547 -14.940 1.00 79.56 179 VAL A O 1
ATOM 1419 N N . THR A 1 180 ? 13.490 -0.470 -15.303 1.00 77.00 180 THR A N 1
ATOM 1420 C CA . THR A 1 180 ? 14.780 0.215 -15.383 1.00 77.00 180 THR A CA 1
ATOM 1421 C C . THR A 1 180 ? 15.254 0.668 -13.999 1.00 77.00 180 THR A C 1
ATOM 1423 O O . THR A 1 180 ? 14.461 0.850 -13.077 1.00 77.00 180 THR A O 1
ATOM 1426 N N . GLY A 1 181 ? 16.565 0.866 -13.841 1.00 72.19 181 GLY A N 1
ATOM 1427 C CA . GLY A 1 181 ? 17.135 1.463 -12.626 1.00 72.19 181 GLY A CA 1
ATOM 1428 C C . GLY A 1 181 ? 17.231 0.530 -11.415 1.00 72.19 181 GLY A C 1
ATOM 1429 O O . GLY A 1 181 ? 17.389 1.004 -10.298 1.00 72.19 181 GLY A O 1
ATOM 1430 N N . LEU A 1 182 ? 17.156 -0.790 -11.602 1.00 77.25 182 LEU A N 1
ATOM 1431 C CA . LEU A 1 182 ? 17.416 -1.762 -10.527 1.00 77.25 182 LEU A CA 1
ATOM 1432 C C . LEU A 1 182 ? 18.896 -2.188 -10.435 1.00 77.25 182 LEU A C 1
ATOM 1434 O O . LEU A 1 182 ? 19.253 -3.088 -9.682 1.00 77.25 182 LEU A O 1
ATOM 1438 N N . ASP A 1 183 ? 19.762 -1.579 -11.237 1.00 72.31 183 ASP A N 1
ATOM 1439 C CA . ASP A 1 183 ? 21.175 -1.919 -11.413 1.00 72.31 183 ASP A CA 1
ATOM 1440 C C . ASP A 1 183 ? 22.121 -1.175 -10.456 1.00 72.31 183 ASP A C 1
ATOM 1442 O O . ASP A 1 183 ? 23.283 -1.560 -10.313 1.00 72.31 183 ASP A O 1
ATOM 1446 N N . SER A 1 184 ? 21.634 -0.141 -9.764 1.00 77.19 184 SER A N 1
ATOM 1447 C CA . SER A 1 184 ? 22.385 0.598 -8.745 1.00 77.19 184 SER A CA 1
ATOM 1448 C C . SER A 1 184 ? 21.588 0.765 -7.452 1.00 77.19 184 SER A C 1
ATOM 1450 O O . SER A 1 184 ? 20.359 0.772 -7.459 1.00 77.19 184 SER A O 1
ATOM 1452 N N . GLU A 1 185 ? 22.289 0.940 -6.331 1.00 76.75 185 GLU A N 1
ATOM 1453 C CA . GLU A 1 185 ? 21.660 1.060 -5.011 1.00 76.75 185 GLU A CA 1
ATOM 1454 C C . GLU A 1 185 ? 20.773 2.299 -4.862 1.00 76.75 185 GLU A C 1
ATOM 1456 O O . GLU A 1 185 ? 19.695 2.217 -4.272 1.00 76.75 185 GLU A O 1
ATOM 1461 N N . SER A 1 186 ? 21.206 3.446 -5.392 1.00 79.56 186 SER A N 1
ATOM 1462 C CA . SER A 1 186 ? 20.416 4.677 -5.330 1.00 79.56 186 SER A CA 1
ATOM 1463 C C . SER A 1 186 ? 19.155 4.563 -6.181 1.00 79.56 186 SER A C 1
ATOM 1465 O O . SER A 1 186 ? 18.060 4.756 -5.659 1.00 79.56 186 SER A O 1
ATOM 1467 N N . LEU A 1 187 ? 19.294 4.148 -7.445 1.00 82.94 187 LEU A N 1
ATOM 1468 C CA . LEU A 1 187 ? 18.156 4.032 -8.358 1.00 82.94 187 LEU A CA 1
ATOM 1469 C C . LEU A 1 187 ? 17.180 2.939 -7.908 1.00 82.94 187 LEU A C 1
ATOM 1471 O O . LEU A 1 187 ? 15.971 3.128 -8.000 1.00 82.94 187 LEU A O 1
ATOM 1475 N N . SER A 1 188 ? 17.677 1.824 -7.357 1.00 86.06 188 SER A N 1
ATOM 1476 C CA . SER A 1 188 ? 16.811 0.758 -6.848 1.00 86.06 188 SER A CA 1
ATOM 1477 C C . SER A 1 188 ? 15.967 1.236 -5.671 1.00 86.06 188 SER A C 1
ATOM 1479 O O . SER A 1 188 ? 14.828 0.800 -5.530 1.00 86.06 188 SER A O 1
ATOM 1481 N N . ARG A 1 189 ? 16.501 2.114 -4.819 1.00 87.31 189 ARG A N 1
ATOM 1482 C CA . ARG A 1 189 ? 15.763 2.680 -3.685 1.00 87.31 189 ARG A CA 1
ATOM 1483 C C . ARG A 1 189 ? 14.662 3.619 -4.156 1.00 87.31 189 ARG A C 1
ATOM 1485 O O . ARG A 1 189 ? 13.522 3.462 -3.737 1.00 87.31 189 ARG A O 1
ATOM 1492 N N . GLU A 1 190 ? 14.992 4.526 -5.071 1.00 90.00 190 GLU A N 1
ATOM 1493 C CA . GLU A 1 190 ? 14.033 5.454 -5.682 1.00 90.00 190 GLU A CA 1
ATOM 1494 C C . GLU A 1 190 ? 12.932 4.684 -6.437 1.00 90.00 190 GLU A C 1
ATOM 1496 O O . GLU A 1 190 ? 11.747 4.994 -6.307 1.00 90.00 190 GLU A O 1
ATOM 1501 N N . ALA A 1 191 ? 13.296 3.599 -7.132 1.00 90.88 191 ALA A N 1
ATOM 1502 C CA . ALA A 1 191 ? 12.343 2.687 -7.755 1.00 90.88 191 ALA A CA 1
ATOM 1503 C C . ALA A 1 191 ? 11.418 2.036 -6.714 1.00 90.88 191 ALA A C 1
ATOM 1505 O O . ALA A 1 191 ? 10.202 2.010 -6.897 1.00 90.88 191 ALA A O 1
ATOM 1506 N N . MET A 1 192 ? 11.956 1.517 -5.604 1.00 92.44 192 MET A N 1
ATOM 1507 C CA . MET A 1 192 ? 11.137 0.882 -4.562 1.00 92.44 192 MET A CA 1
ATOM 1508 C C . MET A 1 192 ? 10.200 1.878 -3.872 1.00 92.44 192 MET A C 1
ATOM 1510 O O . MET A 1 192 ? 9.064 1.521 -3.553 1.00 92.44 192 MET A O 1
ATOM 1514 N N . GLU A 1 193 ? 10.625 3.128 -3.683 1.00 92.75 193 GLU A N 1
ATOM 1515 C CA . GLU A 1 193 ? 9.752 4.203 -3.203 1.00 92.75 193 GLU A CA 1
ATOM 1516 C C . GLU A 1 193 ? 8.614 4.491 -4.188 1.00 92.75 193 GLU A C 1
ATOM 1518 O O . GLU A 1 193 ? 7.454 4.575 -3.772 1.00 92.75 193 GLU A O 1
ATOM 1523 N N . PHE A 1 194 ? 8.910 4.546 -5.491 1.00 94.12 194 PHE A N 1
ATOM 1524 C CA . PHE A 1 194 ? 7.882 4.641 -6.526 1.00 94.12 194 PHE A CA 1
ATOM 1525 C C . PHE A 1 194 ? 6.905 3.459 -6.468 1.00 94.12 194 PHE A C 1
ATOM 1527 O O . PHE A 1 194 ? 5.694 3.670 -6.461 1.00 94.12 194 PHE A O 1
ATOM 1534 N N . PHE A 1 195 ? 7.384 2.215 -6.371 1.00 94.06 195 PHE A N 1
ATOM 1535 C CA . PHE A 1 195 ? 6.494 1.049 -6.316 1.00 94.06 195 PHE A CA 1
ATOM 1536 C C . PHE A 1 195 ? 5.630 1.034 -5.054 1.00 94.06 195 PHE A C 1
ATOM 1538 O O . PHE A 1 195 ? 4.451 0.684 -5.123 1.00 94.06 195 PHE A O 1
ATOM 1545 N N . ARG A 1 196 ? 6.154 1.493 -3.912 1.00 96.06 196 ARG A N 1
ATOM 1546 C CA . ARG A 1 196 ? 5.348 1.715 -2.704 1.00 96.06 196 ARG A CA 1
ATOM 1547 C C . ARG A 1 196 ? 4.236 2.731 -2.939 1.00 96.06 196 ARG A C 1
ATOM 1549 O O . ARG A 1 196 ? 3.080 2.440 -2.630 1.00 96.06 196 ARG A O 1
ATOM 1556 N N . TYR A 1 197 ? 4.576 3.883 -3.515 1.00 96.19 197 TYR A N 1
ATOM 1557 C CA . TYR A 1 197 ? 3.613 4.929 -3.859 1.00 96.19 197 TYR A CA 1
ATOM 1558 C C . TYR A 1 197 ? 2.541 4.403 -4.823 1.00 96.19 197 TYR A C 1
ATOM 1560 O O . TYR A 1 197 ? 1.341 4.550 -4.584 1.00 96.19 197 TYR A O 1
ATOM 1568 N N . ARG A 1 198 ? 2.973 3.715 -5.883 1.00 94.50 198 ARG A N 1
ATOM 1569 C CA . ARG A 1 198 ? 2.112 3.101 -6.891 1.00 94.50 198 ARG A CA 1
ATOM 1570 C C . ARG A 1 198 ? 1.144 2.109 -6.262 1.00 94.50 198 ARG A C 1
ATOM 1572 O O . ARG A 1 198 ? -0.058 2.250 -6.451 1.00 94.50 198 ARG A O 1
ATOM 1579 N N . HIS A 1 199 ? 1.621 1.120 -5.507 1.00 95.50 199 HIS A N 1
ATOM 1580 C CA . HIS A 1 199 ? 0.737 0.113 -4.916 1.00 95.50 199 HIS A CA 1
ATOM 1581 C C . HIS A 1 199 ? -0.260 0.728 -3.936 1.00 95.50 199 HIS A C 1
ATOM 1583 O O . HIS A 1 199 ? -1.442 0.400 -4.007 1.00 95.50 199 HIS A O 1
ATOM 1589 N N . LEU A 1 200 ? 0.180 1.667 -3.091 1.00 96.81 200 LEU A N 1
ATOM 1590 C CA . LEU A 1 200 ? -0.719 2.434 -2.229 1.00 96.81 200 LEU A CA 1
ATOM 1591 C C . LEU A 1 200 ? -1.824 3.104 -3.049 1.00 96.81 200 LEU A C 1
ATOM 1593 O O . LEU A 1 200 ? -3.003 2.961 -2.731 1.00 96.81 200 LEU A O 1
ATOM 1597 N N . SER A 1 201 ? -1.446 3.793 -4.124 1.00 95.69 201 SER A N 1
ATOM 1598 C CA . SER A 1 201 ? -2.393 4.464 -5.003 1.00 95.69 201 SER A CA 1
ATOM 1599 C C . SER A 1 201 ? -3.401 3.508 -5.626 1.00 95.69 201 SER A C 1
ATOM 1601 O O . SER A 1 201 ? -4.588 3.817 -5.655 1.00 95.69 201 SER A O 1
ATOM 1603 N N . LEU A 1 202 ? -2.948 2.364 -6.136 1.00 93.88 202 LEU A N 1
ATOM 1604 C CA . LEU A 1 202 ? -3.830 1.404 -6.797 1.00 93.88 202 LEU A CA 1
ATOM 1605 C C . LEU A 1 202 ? -4.799 0.750 -5.813 1.00 93.88 202 LEU A C 1
ATOM 1607 O O . LEU A 1 202 ? -5.968 0.566 -6.140 1.00 93.88 202 LEU A O 1
ATOM 1611 N N . ILE A 1 203 ? -4.338 0.448 -4.598 1.00 94.81 203 ILE A N 1
ATOM 1612 C CA . ILE A 1 203 ? -5.196 -0.085 -3.537 1.00 94.81 203 ILE A CA 1
ATOM 1613 C C . ILE A 1 203 ? -6.270 0.939 -3.173 1.00 94.81 203 ILE A C 1
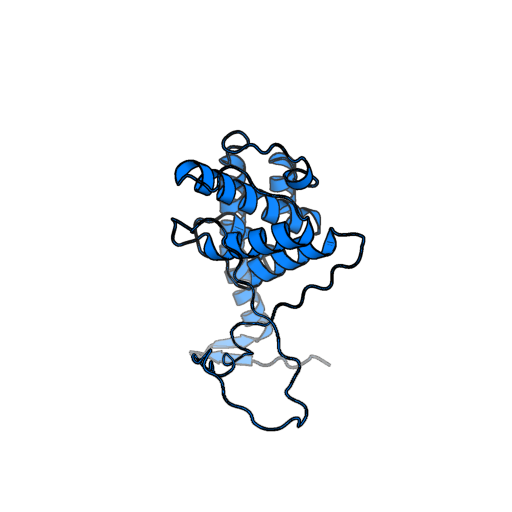ATOM 1615 O O . ILE A 1 203 ? -7.454 0.611 -3.147 1.00 94.81 203 ILE A O 1
ATOM 1619 N N . LEU A 1 204 ? -5.875 2.182 -2.905 1.00 95.38 204 LEU A N 1
ATOM 1620 C CA . LEU A 1 204 ? -6.805 3.198 -2.423 1.00 95.38 204 LEU A CA 1
ATOM 1621 C C . LEU A 1 204 ? -7.777 3.691 -3.504 1.00 95.38 204 LEU A C 1
ATOM 1623 O O . LEU A 1 204 ? -8.916 4.010 -3.185 1.00 95.38 204 LEU A O 1
ATOM 1627 N N . ALA A 1 205 ? -7.380 3.673 -4.778 1.00 91.88 205 ALA A N 1
ATOM 1628 C CA . ALA A 1 205 ? -8.281 3.960 -5.894 1.00 91.88 205 ALA A CA 1
ATOM 1629 C C . ALA A 1 205 ? -9.363 2.879 -6.101 1.00 91.88 205 ALA A C 1
ATOM 1631 O O . ALA A 1 205 ? -10.338 3.123 -6.807 1.00 91.88 205 ALA A O 1
ATOM 1632 N N . SER A 1 206 ? -9.189 1.691 -5.507 1.00 85.81 206 SER A N 1
ATOM 1633 C CA . SER A 1 206 ? -10.146 0.577 -5.577 1.00 85.81 206 SER A CA 1
ATOM 1634 C C . SER A 1 206 ? -11.141 0.521 -4.405 1.00 85.81 206 SER A C 1
ATOM 1636 O O . SER A 1 206 ? -11.968 -0.394 -4.364 1.00 85.81 206 SER A O 1
ATOM 1638 N N . MET A 1 207 ? -11.044 1.462 -3.453 1.00 83.62 207 MET A N 1
ATOM 1639 C CA . MET A 1 207 ? -11.979 1.618 -2.325 1.00 83.62 207 MET A CA 1
ATOM 1640 C C . MET A 1 207 ? -13.387 2.006 -2.778 1.00 83.62 207 MET A C 1
ATOM 1642 O O . MET A 1 207 ? -14.340 1.486 -2.152 1.00 83.62 207 MET A O 1
#

InterPro domains:
  IPR003653 Ulp1 protease family, C-terminal catalytic domain [PF02902] (142-197)
  IPR038765 Papain-like cysteine peptidase superfamily [SSF54001] (143-205)

Organism: NCBI:txid1317066

Solvent-accessible surface area (backbone atoms only — not comparable to full-atom values): 12996 Å² total; pe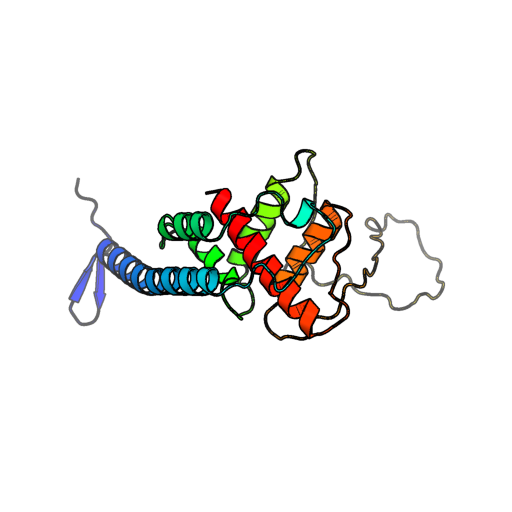r-residue (Å²): 130,83,83,84,68,63,67,50,78,57,99,91,44,78,42,49,50,69,56,54,51,51,53,51,51,51,56,49,34,57,61,36,50,53,48,46,55,50,29,43,56,39,54,70,66,55,64,82,79,72,47,80,76,94,58,65,78,75,56,60,77,50,57,56,62,70,60,43,43,56,42,56,75,66,52,51,53,86,46,76,72,42,40,44,50,43,45,56,47,99,39,60,50,50,71,67,28,48,52,44,41,52,49,42,57,62,70,62,56,88,66,85,78,86,79,87,81,76,60,78,85,78,50,78,73,76,86,77,78,87,66,94,60,95,75,93,79,81,95,68,84,71,73,82,81,77,80,87,76,90,78,89,68,68,77,83,88,70,94,26,52,67,50,55,55,54,52,48,52,51,49,35,70,74,68,72,56,86,81,79,52,52,86,42,73,69,45,32,49,38,41,50,52,48,50,27,50,40,43,38,27,42,40,53,76,70,110